Protein AF-A0A8J3QLW8-F1 (afdb_monomer_lite)

Secondary structure (DSSP, 8-state):
---------TTS-------------HHHHHHHHHHHHHHHTSHHHHHHHHHHHHHHHHHHHHTTTS--SS-TTTHHHHHHHHHHHHHHHHHHHHHHHHHHHHHHHHHHHHHHHHHHHHHHHHHHHHHHHHHHHHHHHHT-HHHHHHHHHHHHHHHHHHHHHHHHHHHHHHHHHHHHHHHHHHHHTTS----------------------------------------

pLDDT: mean 76.44, std 16.33, range [43.16, 96.44]

Structure (mmCIF, N/CA/C/O backbone):
data_AF-A0A8J3QLW8-F1
#
_entry.id   AF-A0A8J3QLW8-F1
#
loop_
_atom_site.group_PDB
_atom_site.id
_atom_site.type_symbol
_atom_site.label_atom_id
_atom_site.label_alt_id
_atom_site.label_comp_id
_atom_site.label_asym_id
_atom_site.label_entity_id
_atom_site.label_seq_id
_atom_site.pdbx_PDB_ins_code
_atom_site.Cartn_x
_atom_site.Cartn_y
_atom_site.Cartn_z
_atom_site.occupancy
_atom_site.B_iso_or_equiv
_atom_site.auth_seq_id
_atom_site.auth_comp_id
_atom_site.auth_asym_id
_atom_site.auth_atom_id
_atom_site.pdbx_PDB_model_num
ATOM 1 N N . MET A 1 1 ? 3.598 71.896 -11.519 1.00 45.75 1 MET A N 1
ATOM 2 C CA . MET A 1 1 ? 4.046 70.612 -12.097 1.00 45.75 1 MET A CA 1
ATOM 3 C C . MET A 1 1 ? 3.945 69.557 -11.010 1.00 45.75 1 MET A C 1
ATOM 5 O O . MET A 1 1 ? 4.870 69.430 -10.225 1.00 45.75 1 MET A O 1
ATOM 9 N N . ALA A 1 2 ? 2.781 68.916 -10.880 1.00 46.59 2 ALA A N 1
ATOM 10 C CA . ALA A 1 2 ? 2.524 67.932 -9.830 1.00 46.59 2 ALA A CA 1
ATOM 11 C C . ALA A 1 2 ? 2.832 66.518 -10.344 1.00 46.59 2 ALA A C 1
ATOM 13 O O . ALA A 1 2 ? 2.419 66.151 -11.444 1.00 46.59 2 ALA A O 1
ATOM 14 N N . ASP A 1 3 ? 3.595 65.788 -9.536 1.00 52.28 3 ASP A N 1
ATOM 15 C CA . ASP A 1 3 ? 4.102 64.433 -9.729 1.00 52.28 3 ASP A CA 1
ATOM 16 C C . ASP A 1 3 ? 3.052 63.422 -10.221 1.00 52.28 3 ASP A C 1
ATOM 18 O O . ASP A 1 3 ? 2.035 63.179 -9.575 1.00 52.28 3 ASP A O 1
ATOM 22 N N . LEU A 1 4 ? 3.362 62.731 -11.323 1.00 57.19 4 LEU A N 1
ATOM 23 C CA . LEU A 1 4 ? 2.702 61.495 -11.751 1.00 57.19 4 LEU A CA 1
ATOM 24 C C . LEU A 1 4 ? 3.392 60.289 -11.097 1.00 57.19 4 LEU A C 1
ATOM 26 O O . LEU A 1 4 ? 4.005 59.461 -11.773 1.00 57.19 4 LEU A O 1
ATOM 30 N N . ARG A 1 5 ? 3.292 60.157 -9.772 1.00 58.69 5 ARG A N 1
ATOM 31 C CA . ARG A 1 5 ? 3.620 58.891 -9.103 1.00 58.69 5 ARG A CA 1
ATOM 32 C C . ARG A 1 5 ? 2.368 58.024 -9.058 1.00 58.69 5 ARG A C 1
ATOM 34 O O . ARG A 1 5 ? 1.499 58.196 -8.215 1.00 58.69 5 ARG A O 1
ATOM 41 N N . ARG A 1 6 ? 2.259 57.102 -10.018 1.00 60.97 6 ARG A N 1
ATOM 42 C CA . ARG A 1 6 ? 1.285 56.006 -9.960 1.00 60.97 6 ARG A CA 1
ATOM 43 C C . ARG A 1 6 ? 1.704 55.060 -8.838 1.00 60.97 6 ARG A C 1
ATOM 45 O O . ARG A 1 6 ? 2.671 54.320 -8.998 1.00 60.97 6 ARG A O 1
ATOM 52 N N . ASP A 1 7 ? 0.963 55.076 -7.739 1.00 62.72 7 ASP A N 1
ATOM 53 C CA . ASP A 1 7 ? 1.044 54.055 -6.698 1.00 62.72 7 ASP A CA 1
ATOM 54 C C . ASP A 1 7 ? 0.660 52.690 -7.282 1.00 62.72 7 ASP A C 1
ATOM 56 O O . ASP A 1 7 ? -0.513 52.350 -7.458 1.00 62.72 7 ASP A O 1
ATOM 60 N N . VAL A 1 8 ? 1.672 51.886 -7.608 1.00 62.56 8 VAL A N 1
ATOM 61 C CA . VAL A 1 8 ? 1.503 50.461 -7.892 1.00 62.56 8 VAL A CA 1
ATOM 62 C C . VAL A 1 8 ? 1.241 49.782 -6.553 1.00 62.56 8 VAL A C 1
ATOM 64 O O . VAL A 1 8 ? 2.165 49.449 -5.817 1.00 62.56 8 VAL A O 1
ATOM 67 N N . ARG A 1 9 ? -0.038 49.618 -6.202 1.00 63.59 9 ARG A N 1
ATOM 68 C CA . ARG A 1 9 ? -0.449 48.891 -4.996 1.00 63.59 9 ARG A CA 1
ATOM 69 C C . ARG A 1 9 ? 0.007 47.432 -5.101 1.00 63.59 9 ARG A C 1
ATOM 71 O O . ARG A 1 9 ? -0.538 46.660 -5.885 1.00 63.59 9 ARG A O 1
ATOM 78 N N . LEU A 1 10 ? 0.993 47.068 -4.282 1.00 64.31 10 LEU A N 1
ATOM 79 C CA . LEU A 1 10 ? 1.606 45.733 -4.188 1.00 64.31 10 LEU A CA 1
ATOM 80 C C . LEU A 1 10 ? 0.761 44.711 -3.397 1.00 64.31 10 LEU A C 1
ATOM 82 O O . LEU A 1 10 ? 1.232 43.617 -3.110 1.00 64.31 10 LEU A O 1
ATOM 86 N N . ASP A 1 11 ? -0.478 45.060 -3.053 1.00 63.81 11 ASP A N 1
ATOM 87 C CA . ASP A 1 11 ? -1.331 44.324 -2.107 1.00 63.81 11 ASP A CA 1
ATOM 88 C C . ASP A 1 11 ? -2.389 43.433 -2.787 1.00 63.81 11 ASP A C 1
ATOM 90 O O . ASP A 1 11 ? -3.246 42.835 -2.146 1.00 63.81 11 ASP A O 1
ATOM 94 N N . GLN A 1 12 ? -2.367 43.334 -4.118 1.00 64.81 12 GLN A N 1
ATOM 95 C CA . GLN A 1 12 ? -3.215 42.381 -4.829 1.00 64.81 12 GLN A CA 1
ATOM 96 C C . GLN A 1 12 ? -2.367 41.174 -5.227 1.00 64.81 12 GLN A C 1
ATOM 98 O O . GLN A 1 12 ? -1.442 41.335 -6.032 1.00 64.81 12 GLN A O 1
ATOM 103 N N . PRO A 1 13 ? -2.651 39.960 -4.709 1.00 57.84 13 PRO A N 1
ATOM 104 C CA . PRO A 1 13 ? -1.992 38.770 -5.213 1.00 57.84 13 PRO A CA 1
ATOM 105 C C . PRO A 1 13 ? -2.293 38.691 -6.708 1.00 57.84 13 PRO A C 1
ATOM 107 O O . PRO A 1 13 ? -3.452 38.593 -7.116 1.00 57.84 13 PRO A O 1
ATOM 110 N N . ARG A 1 14 ? -1.246 38.790 -7.538 1.00 60.25 14 ARG A N 1
ATOM 111 C CA . ARG A 1 14 ? -1.350 38.593 -8.986 1.00 60.25 14 ARG A CA 1
ATOM 112 C C . ARG A 1 14 ? -2.005 37.237 -9.194 1.00 60.25 14 ARG A C 1
ATOM 114 O O . ARG A 1 14 ? -1.366 36.208 -8.988 1.00 60.25 14 ARG A O 1
ATOM 121 N N . VAL A 1 15 ? -3.276 37.242 -9.588 1.00 60.25 15 VAL A N 1
ATOM 122 C CA . VAL A 1 15 ? -3.979 36.054 -10.064 1.00 60.25 15 VAL A CA 1
ATOM 123 C C . VAL A 1 15 ? -3.152 35.514 -11.216 1.00 60.25 15 VAL A C 1
ATOM 125 O O . VAL A 1 15 ? -3.115 36.088 -12.306 1.00 60.25 15 VAL A O 1
ATOM 128 N N . SER A 1 16 ? -2.391 34.461 -10.916 1.00 63.12 16 SER A N 1
ATOM 129 C CA . SER A 1 16 ? -1.571 33.753 -11.881 1.00 63.12 16 SER A CA 1
ATOM 130 C C . SER A 1 16 ? -2.488 33.384 -13.034 1.00 63.12 16 SER A C 1
ATOM 132 O O . SER A 1 16 ? -3.470 32.660 -12.854 1.00 63.12 16 SER A O 1
ATOM 134 N N . ARG A 1 17 ? -2.221 33.980 -14.198 1.00 63.38 17 ARG A N 1
ATOM 135 C CA . ARG A 1 17 ? -2.904 33.690 -15.453 1.00 63.38 17 ARG A CA 1
ATOM 136 C C . ARG A 1 17 ? -2.811 32.181 -15.632 1.00 63.38 17 ARG A C 1
ATOM 138 O O . ARG A 1 17 ? -1.733 31.683 -15.942 1.00 63.38 17 ARG A O 1
ATOM 145 N N . ARG A 1 18 ? -3.904 31.458 -15.354 1.00 64.38 18 ARG A N 1
ATOM 146 C CA . ARG A 1 18 ? -3.970 30.005 -15.526 1.00 64.38 18 ARG A CA 1
ATOM 147 C C . ARG A 1 18 ? -3.660 29.738 -16.988 1.00 64.38 18 ARG A C 1
ATOM 149 O O . ARG A 1 18 ? -4.488 29.997 -17.857 1.00 64.38 18 ARG A O 1
ATOM 156 N N . VAL A 1 19 ? -2.433 29.308 -17.252 1.00 69.56 19 VAL A N 1
ATOM 157 C CA . VAL A 1 19 ? -2.042 28.822 -18.566 1.00 69.56 19 VAL A CA 1
ATOM 158 C C . VAL A 1 19 ? -2.925 27.597 -18.799 1.00 69.56 19 VAL A C 1
ATOM 160 O O . VAL A 1 19 ? -2.948 26.722 -17.927 1.00 69.56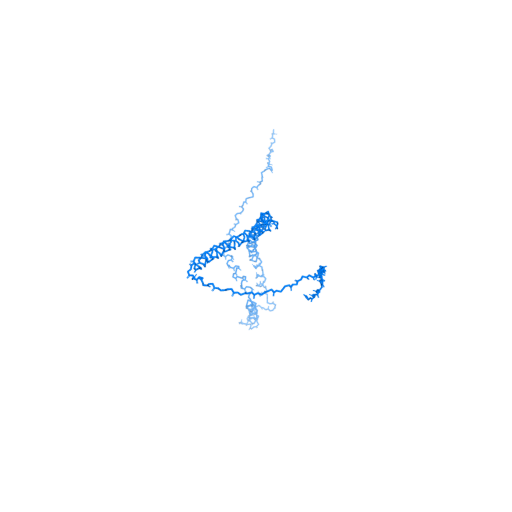 19 VAL A O 1
ATOM 163 N N . PRO A 1 20 ? -3.722 27.539 -19.877 1.00 60.47 20 PRO A N 1
ATOM 164 C CA . PRO A 1 20 ? -4.497 26.351 -20.178 1.00 60.47 20 PRO A CA 1
ATOM 165 C C . PRO A 1 20 ? -3.502 25.245 -20.519 1.00 60.47 20 PRO A C 1
ATOM 167 O O . PRO A 1 20 ? -2.987 25.167 -21.630 1.00 60.47 20 PRO A O 1
ATOM 170 N N . VAL A 1 21 ? -3.166 24.432 -19.521 1.00 66.81 21 VAL A N 1
ATOM 171 C CA . VAL A 1 21 ? -2.386 23.218 -19.726 1.00 66.81 21 VAL A CA 1
ATOM 172 C C . VAL A 1 21 ? -3.282 22.288 -20.541 1.00 66.81 21 VAL A C 1
ATOM 174 O O . VAL A 1 21 ? -4.423 22.058 -20.121 1.00 66.81 21 VAL A O 1
ATOM 177 N N . PRO A 1 22 ? -2.834 21.784 -21.704 1.00 65.38 22 PRO A N 1
ATOM 178 C CA . PRO A 1 22 ? -3.596 20.795 -22.447 1.00 65.38 22 PRO A CA 1
ATOM 179 C C . PRO A 1 22 ? -3.922 19.634 -21.507 1.00 65.38 22 PRO A C 1
ATOM 181 O O . PRO A 1 22 ? -3.017 19.023 -20.936 1.00 65.38 22 PRO A O 1
ATOM 184 N N . LYS A 1 23 ? -5.213 19.356 -21.301 1.00 61.06 23 LYS A N 1
ATOM 185 C CA . LYS A 1 23 ? -5.646 18.144 -20.605 1.00 61.06 23 LYS A CA 1
ATOM 186 C C . LYS A 1 23 ? -5.333 16.978 -21.533 1.00 61.06 23 LYS A C 1
ATOM 188 O O . LYS A 1 23 ? -6.115 16.662 -22.419 1.00 61.06 23 LYS A O 1
ATOM 193 N N . ILE A 1 24 ? -4.143 16.409 -21.380 1.00 63.12 24 ILE A N 1
ATOM 194 C CA . ILE A 1 24 ? -3.797 15.133 -21.997 1.00 63.12 24 ILE A CA 1
ATOM 195 C C . ILE A 1 24 ? -4.792 14.112 -21.440 1.00 63.12 24 ILE A C 1
ATOM 197 O O . ILE A 1 24 ? -4.918 14.003 -20.219 1.00 63.12 24 ILE A O 1
ATOM 201 N N . ASP A 1 25 ? -5.511 13.407 -22.317 1.00 69.56 25 ASP A N 1
ATOM 202 C CA . ASP A 1 25 ? -6.477 12.372 -21.935 1.00 69.56 25 ASP A CA 1
ATOM 203 C C . ASP A 1 25 ? -5.779 11.274 -21.122 1.00 69.56 25 ASP A C 1
ATOM 205 O O . ASP A 1 25 ? -5.127 10.364 -21.648 1.00 69.56 25 ASP A O 1
ATOM 209 N N . SER A 1 26 ? -5.915 11.377 -19.803 1.00 67.56 26 SER A N 1
ATOM 210 C CA . SER A 1 26 ? -5.280 10.504 -18.817 1.00 67.56 26 SER A CA 1
ATOM 211 C C . SER A 1 26 ? -5.761 9.055 -18.924 1.00 67.56 26 SER A C 1
ATOM 213 O O . SER A 1 26 ? -5.041 8.127 -18.553 1.00 67.56 26 SER A O 1
ATOM 215 N N . GLU A 1 27 ? -6.952 8.844 -19.481 1.00 73.19 27 GLU A N 1
ATOM 216 C CA . GLU A 1 27 ? -7.585 7.537 -19.626 1.00 73.19 27 GLU A CA 1
ATOM 217 C C . GLU A 1 27 ? -6.978 6.701 -20.766 1.00 73.19 27 GLU A C 1
ATOM 219 O O . GLU A 1 27 ? -6.670 5.518 -20.590 1.00 73.19 27 GLU A O 1
ATOM 224 N N . THR A 1 28 ? -6.726 7.313 -21.926 1.00 73.00 28 THR A N 1
ATOM 225 C CA . THR A 1 28 ? -6.112 6.634 -23.081 1.00 73.00 28 THR A CA 1
ATOM 226 C C . THR A 1 28 ? -4.641 6.326 -22.817 1.00 73.00 28 THR A C 1
ATOM 228 O O . THR A 1 28 ? -4.185 5.200 -23.032 1.00 73.00 28 THR A O 1
ATOM 231 N N . PHE A 1 29 ? -3.912 7.292 -22.256 1.00 72.88 29 PHE A N 1
ATOM 232 C CA . PHE A 1 29 ? -2.523 7.096 -21.847 1.00 72.88 29 PHE A CA 1
ATOM 233 C C . PHE A 1 29 ? -2.400 6.068 -20.715 1.00 72.88 29 PHE A C 1
ATOM 235 O O . PHE A 1 29 ? -1.475 5.258 -20.683 1.00 72.88 29 PHE A O 1
ATOM 242 N N . GLY A 1 30 ? -3.375 6.050 -19.805 1.00 72.88 30 GLY A N 1
ATOM 243 C CA . GLY A 1 30 ? -3.428 5.112 -18.699 1.00 72.88 30 GLY A CA 1
ATOM 244 C C . GLY A 1 30 ? -3.561 3.652 -19.132 1.00 72.88 30 GLY A C 1
ATOM 245 O O . GLY A 1 30 ? -2.852 2.792 -18.604 1.00 72.88 30 GLY A O 1
ATOM 246 N N . ARG A 1 31 ? -4.422 3.370 -20.115 1.00 78.44 31 ARG A N 1
ATOM 247 C CA . ARG A 1 31 ? -4.532 2.027 -20.707 1.00 78.44 31 ARG A CA 1
ATOM 248 C C . ARG A 1 31 ? -3.250 1.623 -21.432 1.00 78.44 31 ARG A C 1
ATOM 250 O O . ARG A 1 31 ? -2.794 0.493 -21.276 1.00 78.44 31 ARG A O 1
ATOM 257 N N . PHE A 1 32 ? -2.633 2.547 -22.168 1.00 77.75 32 PHE A N 1
ATOM 258 C CA . PHE A 1 32 ? -1.366 2.292 -22.855 1.00 77.75 32 PHE A CA 1
ATOM 259 C C . PHE A 1 32 ? -0.230 1.969 -21.876 1.00 77.75 32 PHE A C 1
ATOM 261 O O . PHE A 1 32 ? 0.453 0.962 -22.044 1.00 77.75 32 PHE A O 1
ATOM 268 N N . ALA A 1 33 ? -0.076 2.762 -20.811 1.00 76.62 33 ALA A N 1
ATOM 269 C CA . ALA A 1 33 ? 0.930 2.541 -19.775 1.00 76.62 33 ALA A CA 1
ATOM 270 C C . ALA A 1 33 ? 0.730 1.208 -19.036 1.00 76.62 33 ALA A C 1
ATOM 272 O O . ALA A 1 33 ? 1.701 0.534 -18.715 1.00 76.62 33 ALA A O 1
ATOM 273 N N . GLU A 1 34 ? -0.515 0.792 -18.795 1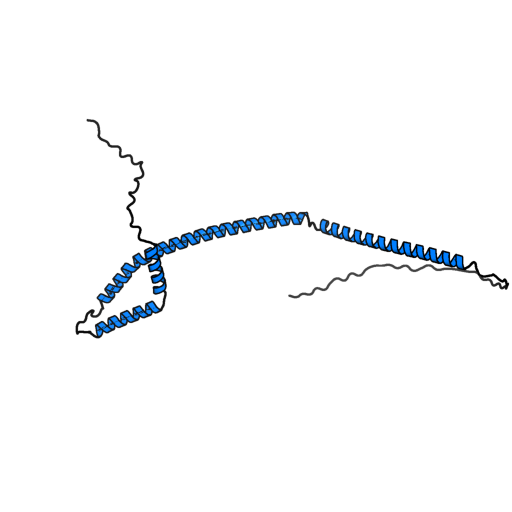.00 79.62 34 GLU A N 1
ATOM 274 C CA . GLU A 1 34 ? -0.821 -0.500 -18.169 1.00 79.62 34 GLU A CA 1
ATOM 275 C C . GLU A 1 34 ? -0.463 -1.694 -19.068 1.00 79.62 34 GLU A C 1
ATOM 277 O O . GLU A 1 34 ? 0.032 -2.716 -18.590 1.00 79.62 34 GLU A O 1
ATOM 282 N N . VAL A 1 35 ? -0.681 -1.576 -20.380 1.00 81.69 35 VAL A N 1
ATOM 283 C CA . VAL A 1 35 ? -0.226 -2.580 -21.353 1.00 81.69 35 VAL A CA 1
ATOM 284 C C . VAL A 1 35 ? 1.303 -2.596 -21.424 1.00 81.69 35 VAL A C 1
ATOM 286 O O . VAL A 1 35 ? 1.899 -3.667 -21.339 1.00 81.69 35 VAL A O 1
ATOM 289 N N . PHE A 1 36 ? 1.942 -1.426 -21.497 1.00 81.50 36 PHE A N 1
ATOM 290 C CA . PHE A 1 36 ? 3.402 -1.299 -21.529 1.00 81.50 36 PHE A CA 1
ATOM 291 C C . PHE A 1 36 ? 4.075 -1.850 -20.267 1.00 81.50 36 PHE A C 1
ATOM 293 O O . PHE A 1 36 ? 5.079 -2.552 -20.369 1.00 81.50 36 PHE A O 1
ATOM 300 N N . ALA A 1 37 ? 3.512 -1.587 -19.086 1.00 81.44 37 ALA A N 1
ATOM 301 C CA . ALA A 1 37 ? 4.020 -2.096 -17.816 1.00 81.44 37 ALA A CA 1
ATOM 302 C C . ALA A 1 37 ? 3.951 -3.629 -17.753 1.00 81.44 37 ALA A C 1
ATOM 304 O O . ALA A 1 37 ? 4.933 -4.280 -17.396 1.00 81.44 37 ALA A O 1
ATOM 305 N N . ARG A 1 38 ? 2.823 -4.222 -18.173 1.00 83.12 38 ARG A N 1
ATOM 306 C CA . ARG A 1 38 ? 2.686 -5.685 -18.267 1.00 83.12 38 ARG A CA 1
ATOM 307 C C . ARG A 1 38 ? 3.643 -6.287 -19.298 1.00 83.12 38 ARG A C 1
ATOM 309 O O . ARG A 1 38 ? 4.196 -7.362 -19.073 1.00 83.12 38 ARG A O 1
ATOM 316 N N . PHE A 1 39 ? 3.871 -5.585 -20.406 1.00 82.62 39 PHE A N 1
ATOM 317 C CA . PHE A 1 39 ? 4.773 -6.030 -21.463 1.00 82.62 39 PHE A CA 1
ATOM 318 C C . PHE A 1 39 ? 6.246 -6.015 -21.021 1.00 82.62 39 PHE A C 1
ATOM 320 O O . PHE A 1 39 ? 6.925 -7.031 -21.160 1.00 82.62 39 PHE A O 1
ATOM 327 N N . MET A 1 40 ? 6.726 -4.922 -20.413 1.00 83.44 40 MET A N 1
ATOM 328 C CA . MET A 1 40 ? 8.115 -4.810 -19.936 1.00 83.44 40 MET A CA 1
ATOM 329 C C . MET A 1 40 ? 8.442 -5.734 -18.752 1.00 83.44 40 MET A C 1
ATOM 331 O O . MET A 1 40 ? 9.593 -6.132 -18.602 1.00 83.44 40 MET A O 1
ATOM 335 N N . GLY A 1 41 ? 7.453 -6.119 -17.937 1.00 79.62 41 GLY A N 1
ATOM 336 C CA . GLY A 1 41 ? 7.644 -7.057 -16.821 1.00 79.62 41 GLY A CA 1
ATOM 337 C C . GLY A 1 41 ? 7.755 -8.534 -17.226 1.00 79.62 41 GLY A C 1
ATOM 338 O O . GLY A 1 41 ? 7.960 -9.391 -16.370 1.00 79.62 41 GLY A O 1
ATOM 339 N N . THR A 1 42 ? 7.602 -8.861 -18.514 1.00 90.50 42 THR A N 1
ATOM 340 C CA . THR A 1 42 ? 7.596 -10.249 -18.995 1.00 90.50 42 THR A CA 1
ATOM 341 C C . THR A 1 42 ? 8.988 -10.659 -19.506 1.00 90.50 42 THR A C 1
ATOM 343 O O . THR A 1 42 ? 9.555 -9.946 -20.333 1.00 90.50 42 THR A O 1
ATOM 346 N N . PRO A 1 43 ? 9.526 -11.849 -19.161 1.00 90.19 43 PRO A N 1
ATOM 347 C CA . PRO A 1 43 ? 10.836 -12.315 -19.653 1.00 90.19 43 PRO A CA 1
ATOM 348 C C . PRO A 1 43 ? 10.912 -12.452 -21.185 1.00 90.19 43 PRO A C 1
ATOM 350 O O . PRO A 1 43 ? 11.989 -12.405 -21.776 1.00 90.19 43 PRO A O 1
ATOM 353 N N . ARG A 1 44 ? 9.756 -12.565 -21.850 1.00 90.62 44 ARG A N 1
ATOM 354 C CA . ARG A 1 44 ? 9.639 -12.562 -23.313 1.00 90.62 44 ARG A CA 1
ATOM 355 C C . ARG A 1 44 ? 10.124 -11.254 -23.944 1.00 90.62 44 ARG A C 1
ATOM 357 O O . ARG A 1 44 ? 10.699 -11.308 -25.023 1.00 90.62 44 ARG A O 1
ATOM 364 N N . PHE A 1 45 ? 9.936 -10.105 -23.289 1.00 90.38 45 PHE A N 1
ATOM 365 C CA . PHE A 1 45 ? 10.388 -8.811 -23.813 1.00 90.38 45 PHE A CA 1
ATOM 366 C C . PHE A 1 45 ? 11.908 -8.776 -23.993 1.00 90.38 45 PHE A C 1
ATOM 368 O O . PHE A 1 45 ? 12.397 -8.405 -25.058 1.00 90.38 45 PHE A O 1
ATOM 375 N N . ILE A 1 46 ? 12.642 -9.240 -22.978 1.00 90.62 46 ILE A N 1
ATOM 376 C CA . ILE A 1 46 ? 14.105 -9.321 -23.014 1.00 90.62 46 ILE A CA 1
ATOM 377 C C . ILE A 1 46 ? 14.548 -10.235 -24.162 1.00 90.62 46 ILE A C 1
ATOM 379 O O . ILE A 1 46 ? 15.392 -9.838 -24.958 1.00 90.62 46 ILE A O 1
ATOM 383 N N . ALA A 1 47 ? 13.919 -11.406 -24.317 1.00 93.69 47 ALA A N 1
ATOM 384 C CA . ALA A 1 47 ? 14.222 -12.322 -25.416 1.00 93.69 47 ALA A CA 1
ATOM 385 C C . ALA A 1 47 ? 14.003 -11.682 -26.801 1.00 93.69 47 ALA A C 1
ATOM 387 O O . ALA A 1 47 ? 14.879 -11.776 -27.660 1.00 93.69 47 ALA A O 1
ATOM 388 N N . TYR A 1 48 ? 12.881 -10.984 -27.017 1.00 93.69 48 TYR A N 1
ATOM 389 C CA . TYR A 1 48 ? 12.626 -10.270 -28.274 1.00 93.69 48 TYR A CA 1
ATOM 390 C C . TYR A 1 48 ? 13.664 -9.175 -28.547 1.00 93.69 48 TYR A C 1
ATOM 392 O O . TYR A 1 48 ? 14.155 -9.076 -29.670 1.00 93.69 48 TYR A O 1
ATOM 400 N N . MET A 1 49 ? 14.035 -8.386 -27.533 1.00 91.31 49 MET A N 1
ATOM 401 C CA . MET A 1 49 ? 15.043 -7.329 -27.674 1.00 91.31 49 MET A CA 1
ATOM 402 C C . MET A 1 49 ? 16.429 -7.897 -27.997 1.00 91.31 49 MET A C 1
ATOM 404 O O . MET A 1 49 ? 17.122 -7.371 -28.866 1.00 91.31 49 MET A O 1
ATOM 408 N N . THR A 1 50 ? 16.824 -9.008 -27.369 1.00 93.06 50 THR A N 1
ATOM 409 C CA . THR A 1 50 ? 18.080 -9.697 -27.693 1.00 93.06 50 THR A CA 1
ATOM 410 C C . THR A 1 50 ? 18.076 -10.229 -29.124 1.00 93.06 50 THR A C 1
ATOM 412 O O . THR A 1 50 ? 19.044 -10.015 -29.851 1.00 93.06 50 THR A O 1
ATOM 415 N N . ILE A 1 51 ? 16.986 -10.871 -29.558 1.00 95.69 51 ILE A N 1
ATOM 416 C CA . ILE A 1 51 ? 16.852 -11.369 -30.935 1.00 95.69 51 ILE A CA 1
ATOM 417 C C . ILE A 1 51 ? 16.936 -10.210 -31.930 1.00 95.69 51 ILE A C 1
ATOM 419 O O . ILE A 1 51 ? 17.663 -10.314 -32.912 1.00 95.69 51 ILE A O 1
ATOM 423 N N . PHE A 1 52 ? 16.253 -9.094 -31.665 1.00 93.44 52 PHE A N 1
ATOM 424 C CA . PHE A 1 52 ? 16.307 -7.904 -32.512 1.00 93.44 52 PHE A CA 1
ATOM 425 C C . PHE A 1 52 ? 17.742 -7.389 -32.689 1.00 93.44 52 PHE A C 1
ATOM 427 O O . PHE A 1 52 ? 18.170 -7.159 -33.818 1.00 93.44 52 PHE A O 1
ATOM 434 N N . VAL A 1 53 ? 18.510 -7.275 -31.599 1.00 91.19 53 VAL A N 1
ATOM 435 C CA . VAL A 1 53 ? 19.917 -6.839 -31.650 1.00 91.19 53 VAL A CA 1
ATOM 436 C C . VAL A 1 53 ? 20.781 -7.825 -32.441 1.00 91.19 53 VAL A C 1
ATOM 438 O O . VAL A 1 53 ? 21.552 -7.406 -33.303 1.00 91.19 53 VAL A O 1
ATOM 441 N N . VAL A 1 54 ? 20.635 -9.132 -32.201 1.00 92.31 54 VAL A N 1
ATOM 442 C CA . VAL A 1 54 ? 21.395 -10.167 -32.926 1.00 92.31 54 VAL A CA 1
ATOM 443 C C . VAL A 1 54 ? 21.065 -10.151 -34.418 1.00 92.31 54 VAL A C 1
ATOM 445 O O . VAL A 1 54 ? 21.974 -10.212 -35.242 1.00 92.31 54 VAL A O 1
ATOM 448 N N . VAL A 1 55 ? 19.785 -10.025 -34.779 1.00 90.75 55 VAL A N 1
ATOM 449 C CA . VAL A 1 55 ? 19.345 -9.920 -36.177 1.00 90.75 55 VAL A CA 1
ATOM 450 C C . VAL A 1 55 ? 19.893 -8.646 -36.815 1.00 90.75 55 VAL A C 1
ATOM 452 O O . VAL A 1 55 ? 20.419 -8.715 -37.919 1.00 90.75 55 VAL A O 1
ATOM 455 N N . TRP A 1 56 ? 19.850 -7.502 -36.129 1.00 88.31 56 TRP A N 1
ATOM 456 C CA . TRP A 1 56 ? 20.392 -6.241 -36.644 1.00 88.31 56 TRP A CA 1
ATOM 457 C C . TRP A 1 56 ? 21.889 -6.330 -36.948 1.00 88.31 56 TRP A C 1
ATOM 459 O O . TRP A 1 56 ? 22.336 -5.934 -38.026 1.00 88.31 56 TRP A O 1
ATOM 469 N N . ILE A 1 57 ? 22.661 -6.886 -36.011 1.00 86.44 57 ILE A N 1
ATOM 470 C CA . ILE A 1 57 ? 24.096 -7.125 -36.188 1.00 86.44 57 ILE A CA 1
ATOM 471 C C . ILE A 1 57 ? 24.319 -8.112 -37.340 1.00 86.44 57 ILE A C 1
ATOM 473 O O . ILE A 1 57 ? 25.139 -7.852 -38.218 1.00 86.44 57 ILE A O 1
ATOM 477 N N . GLY A 1 58 ? 23.558 -9.209 -37.384 1.00 86.44 58 GLY A N 1
ATOM 478 C CA . GLY A 1 58 ? 23.640 -10.226 -38.432 1.00 86.44 58 GLY A CA 1
ATOM 479 C C . GLY A 1 58 ? 23.367 -9.672 -39.832 1.00 86.44 58 GLY A C 1
ATOM 480 O O . GLY A 1 58 ? 24.149 -9.928 -40.743 1.00 86.44 58 GLY A O 1
ATOM 481 N N . LEU A 1 59 ? 22.319 -8.859 -39.998 1.00 84.88 59 LEU A N 1
ATOM 482 C CA . LEU A 1 59 ? 21.983 -8.190 -41.262 1.00 84.88 59 LEU A CA 1
ATOM 483 C C . LEU A 1 59 ? 23.089 -7.216 -41.702 1.00 84.88 59 LEU A C 1
ATOM 485 O O . LEU A 1 59 ? 23.423 -7.163 -42.886 1.00 84.88 59 LEU A O 1
ATOM 489 N N . ASN A 1 60 ? 23.693 -6.487 -40.756 1.00 83.75 60 ASN A N 1
ATOM 490 C CA . ASN A 1 60 ? 24.792 -5.560 -41.038 1.00 83.75 60 ASN A CA 1
ATOM 491 C C . ASN A 1 60 ? 26.096 -6.269 -41.425 1.00 83.75 60 ASN A C 1
ATOM 493 O O . ASN A 1 60 ? 26.781 -5.824 -42.346 1.00 83.75 60 ASN A O 1
ATOM 497 N N . ILE A 1 61 ? 26.431 -7.382 -40.762 1.00 79.19 61 ILE A N 1
ATOM 498 C CA . ILE A 1 61 ? 27.619 -8.190 -41.084 1.00 79.19 61 ILE A CA 1
ATOM 499 C C . ILE A 1 61 ? 27.435 -8.924 -42.412 1.00 79.19 61 ILE A C 1
ATOM 501 O O . ILE A 1 61 ? 28.360 -8.954 -43.223 1.00 79.19 61 ILE A O 1
ATOM 505 N N . ALA A 1 62 ? 26.247 -9.488 -42.651 1.00 78.19 62 ALA A N 1
ATOM 506 C CA . ALA A 1 62 ? 25.923 -10.177 -43.896 1.00 78.19 62 ALA A CA 1
ATOM 507 C C . ALA A 1 62 ? 25.975 -9.243 -45.113 1.00 78.19 62 ALA A C 1
ATOM 509 O O . ALA A 1 62 ? 26.034 -9.730 -46.240 1.00 78.19 62 ALA A O 1
ATOM 510 N N . GLY A 1 63 ? 25.974 -7.918 -44.895 1.00 70.88 63 GLY A N 1
ATOM 511 C CA . GLY A 1 63 ? 26.134 -6.932 -45.957 1.00 70.88 63 GLY A CA 1
ATOM 512 C C . GLY A 1 63 ? 25.107 -7.151 -47.057 1.00 70.88 63 GLY A C 1
ATOM 513 O O . GLY A 1 63 ? 25.466 -7.209 -48.232 1.00 70.88 63 GLY A O 1
ATOM 514 N N . ILE A 1 64 ? 23.843 -7.353 -46.673 1.00 59.09 64 ILE A N 1
ATOM 515 C CA . ILE A 1 64 ? 22.749 -7.536 -47.626 1.00 59.09 64 ILE A CA 1
ATOM 516 C C . ILE A 1 64 ? 22.761 -6.324 -48.577 1.00 59.09 64 ILE A C 1
ATOM 518 O O . ILE A 1 64 ? 22.656 -5.185 -48.133 1.00 59.09 64 ILE A O 1
ATOM 522 N N . TYR A 1 65 ? 22.962 -6.585 -49.877 1.00 58.84 65 TYR A N 1
ATOM 523 C CA . TYR A 1 65 ? 23.185 -5.616 -50.973 1.00 58.84 65 TYR A CA 1
ATOM 524 C C . TYR A 1 65 ? 24.581 -4.974 -51.111 1.00 58.84 65 TYR A C 1
ATOM 526 O O . TYR A 1 65 ? 24.727 -4.001 -51.846 1.00 58.84 65 TYR A O 1
ATOM 534 N N . GLY A 1 66 ? 25.627 -5.481 -50.452 1.00 61.59 66 GLY A N 1
ATOM 535 C CA . GLY A 1 66 ? 26.995 -4.944 -50.573 1.00 61.59 66 GLY A CA 1
ATOM 536 C C . GLY A 1 66 ? 27.196 -3.558 -49.941 1.00 61.59 66 GLY A C 1
ATOM 537 O O . GLY A 1 66 ? 28.323 -3.067 -49.877 1.00 61.59 66 GLY A O 1
ATOM 538 N N . LEU A 1 67 ? 26.128 -2.945 -49.421 1.00 61.09 67 LEU A N 1
ATOM 539 C CA . LEU A 1 67 ? 26.170 -1.735 -48.612 1.00 61.09 67 LEU A CA 1
ATOM 540 C C . LEU A 1 67 ? 26.222 -2.118 -47.131 1.00 61.09 67 LEU A C 1
ATOM 542 O O . LEU A 1 67 ? 25.306 -2.736 -46.592 1.00 61.09 67 LEU A O 1
ATOM 546 N N . ARG A 1 68 ? 27.291 -1.706 -46.448 1.00 66.44 68 ARG A N 1
ATOM 547 C CA . ARG A 1 68 ? 27.372 -1.753 -44.984 1.00 66.44 68 ARG A CA 1
ATOM 548 C C . ARG A 1 68 ? 26.535 -0.605 -44.421 1.00 66.44 68 ARG A C 1
ATOM 550 O O . ARG A 1 68 ? 27.030 0.514 -44.324 1.00 66.44 68 ARG A O 1
ATOM 557 N N . TRP A 1 69 ? 25.269 -0.881 -44.115 1.00 68.06 69 TRP A N 1
ATOM 558 C CA . TRP A 1 69 ? 24.297 0.117 -43.650 1.00 68.06 69 TRP A CA 1
ATOM 559 C C . TRP A 1 69 ? 24.678 0.744 -42.291 1.00 68.06 69 TRP A C 1
ATOM 561 O O . TRP A 1 69 ? 24.446 1.930 -42.083 1.00 68.06 69 TRP A O 1
ATOM 571 N N . ASP A 1 70 ? 25.305 -0.020 -41.390 1.00 79.19 70 ASP A N 1
ATOM 572 C CA . ASP A 1 70 ? 25.781 0.427 -40.071 1.00 79.19 70 ASP A CA 1
ATOM 573 C C . ASP A 1 70 ? 27.101 -0.298 -39.699 1.00 79.19 70 ASP A C 1
ATOM 575 O O . ASP A 1 70 ? 27.084 -1.351 -39.056 1.00 79.19 70 ASP A O 1
ATOM 579 N N . PRO A 1 71 ? 28.273 0.191 -40.160 1.00 74.38 71 PRO A N 1
ATOM 580 C CA . PRO A 1 71 ? 29.575 -0.393 -39.829 1.00 74.38 71 PRO A CA 1
ATOM 581 C C . PRO A 1 71 ? 29.886 -0.326 -38.325 1.00 74.38 71 PRO A C 1
ATOM 583 O O . PRO A 1 71 ? 29.436 0.579 -37.622 1.00 74.38 71 PRO A O 1
ATOM 586 N N . TYR A 1 72 ? 30.717 -1.249 -37.828 1.00 71.19 72 TYR A N 1
ATOM 587 C CA . TYR A 1 72 ? 31.212 -1.226 -36.443 1.00 71.19 72 TYR A CA 1
ATOM 588 C C . TYR A 1 72 ? 31.811 0.160 -36.119 1.00 71.19 72 TYR A C 1
ATOM 590 O O . TYR A 1 72 ? 32.701 0.589 -36.861 1.00 71.19 72 TYR A O 1
ATOM 598 N N . PRO A 1 73 ? 31.350 0.887 -35.075 1.00 73.19 73 PRO A N 1
ATOM 599 C CA . PRO A 1 73 ? 30.685 0.423 -33.844 1.00 73.19 73 PRO A CA 1
ATOM 600 C C . PRO A 1 73 ? 29.137 0.566 -33.769 1.00 73.19 73 PRO A C 1
ATOM 602 O O . PRO A 1 73 ? 28.607 0.788 -32.681 1.00 73.19 73 PRO A O 1
ATOM 605 N N . PHE A 1 74 ? 28.400 0.424 -34.878 1.00 83.31 74 PHE A N 1
ATOM 606 C CA . PHE A 1 74 ? 26.921 0.443 -34.932 1.00 83.31 74 PHE A CA 1
ATOM 607 C C . PHE A 1 74 ? 26.279 1.741 -34.394 1.00 83.31 74 PHE A C 1
ATOM 609 O O . PHE A 1 74 ? 25.553 1.755 -33.392 1.00 83.31 74 PHE A O 1
ATOM 616 N N . ILE A 1 75 ? 26.578 2.872 -35.040 1.00 86.00 75 ILE A N 1
ATOM 617 C CA . ILE A 1 75 ? 26.132 4.200 -34.593 1.00 86.00 75 ILE A CA 1
ATOM 618 C C . ILE A 1 75 ? 24.609 4.351 -34.646 1.00 86.00 75 ILE A C 1
ATOM 620 O O . ILE A 1 75 ? 24.031 4.996 -33.771 1.00 86.00 75 ILE A O 1
ATOM 624 N N . LEU A 1 76 ? 23.946 3.737 -35.630 1.00 86.94 76 LEU A N 1
ATOM 625 C CA . LEU A 1 76 ? 22.495 3.853 -35.788 1.00 86.94 76 LEU A CA 1
ATOM 626 C C . LEU A 1 76 ? 21.752 3.079 -34.699 1.00 86.94 76 LEU A C 1
ATOM 628 O O . LEU A 1 76 ? 20.773 3.584 -34.148 1.00 86.94 76 LEU A O 1
ATOM 632 N N . LEU A 1 77 ? 22.247 1.888 -34.346 1.00 89.06 77 LEU A N 1
ATOM 633 C CA . LEU A 1 77 ? 21.704 1.107 -33.235 1.00 89.06 77 LEU A CA 1
ATOM 634 C C . LEU A 1 77 ? 21.833 1.872 -31.914 1.00 89.06 77 LEU A C 1
ATOM 636 O O . LEU A 1 77 ? 20.864 1.974 -31.160 1.00 89.06 77 LEU A O 1
ATOM 640 N N . ASN A 1 78 ? 22.996 2.473 -31.661 1.00 89.38 78 ASN A N 1
ATOM 641 C CA . ASN A 1 78 ? 23.204 3.292 -30.468 1.00 89.38 78 ASN A CA 1
ATOM 642 C C . ASN A 1 78 ? 22.290 4.519 -30.445 1.00 89.38 78 ASN A C 1
ATOM 644 O O . ASN A 1 78 ? 21.678 4.800 -29.416 1.00 89.38 78 ASN A O 1
ATOM 648 N N . LEU A 1 79 ? 22.137 5.209 -31.578 1.00 90.44 79 LEU A N 1
ATOM 649 C CA . LEU A 1 79 ? 21.242 6.358 -31.686 1.00 90.44 79 LEU A CA 1
ATOM 650 C C . LEU A 1 79 ? 19.796 5.965 -31.358 1.00 90.44 79 LEU A C 1
ATOM 652 O O . LEU A 1 79 ? 19.133 6.653 -30.584 1.00 90.44 79 LEU A O 1
ATOM 656 N N . PHE A 1 80 ? 19.334 4.823 -31.876 1.00 90.94 80 PHE A N 1
ATOM 657 C CA . PHE A 1 80 ? 18.004 4.301 -31.580 1.00 90.94 80 PHE A CA 1
ATOM 658 C C . PHE A 1 80 ? 17.817 4.019 -30.084 1.00 90.94 80 PHE A C 1
ATOM 660 O O . PHE A 1 80 ? 16.816 4.446 -29.509 1.00 90.94 80 PHE A O 1
ATOM 667 N N . PHE A 1 81 ? 18.786 3.377 -29.423 1.00 90.50 81 PHE A N 1
ATOM 668 C CA . PHE A 1 81 ? 18.737 3.150 -27.973 1.00 90.50 81 PHE A CA 1
ATOM 669 C C . PHE A 1 81 ? 18.765 4.453 -27.165 1.00 90.50 81 PHE A C 1
ATOM 671 O O . PHE A 1 81 ? 18.019 4.588 -26.194 1.00 90.50 81 PHE A O 1
ATOM 678 N N . SER A 1 82 ? 19.567 5.441 -27.570 1.00 93.31 82 SER A N 1
ATOM 679 C CA . SER A 1 82 ? 19.589 6.754 -26.917 1.00 93.31 82 SER A CA 1
ATOM 680 C C . SER A 1 82 ? 18.241 7.468 -27.035 1.00 93.31 82 SER A C 1
ATOM 682 O O . SER A 1 82 ? 17.728 7.992 -26.044 1.00 93.31 82 SER A O 1
ATOM 684 N N . THR A 1 83 ? 17.619 7.448 -28.217 1.00 91.25 83 THR A N 1
ATOM 685 C CA . THR A 1 83 ? 16.264 7.983 -28.398 1.00 91.25 83 THR A CA 1
ATOM 686 C C . THR A 1 83 ? 15.237 7.182 -27.596 1.00 91.25 83 THR A C 1
ATOM 688 O O . THR A 1 83 ? 14.352 7.780 -26.983 1.00 91.25 83 THR A O 1
ATOM 691 N N . GLN A 1 84 ? 15.375 5.851 -27.533 1.00 92.31 84 GLN A N 1
ATOM 692 C CA . GLN A 1 84 ? 14.490 4.971 -26.769 1.00 92.31 84 GLN A CA 1
ATOM 693 C C . GLN A 1 84 ? 14.479 5.339 -25.282 1.00 92.31 84 GLN A C 1
ATOM 695 O O . GLN A 1 84 ? 13.411 5.534 -24.703 1.00 92.31 84 GLN A O 1
ATOM 700 N N . ALA A 1 85 ? 15.657 5.524 -24.688 1.00 89.50 85 ALA A N 1
ATOM 701 C CA . ALA A 1 85 ? 15.784 5.968 -23.305 1.00 89.50 85 ALA A CA 1
ATOM 702 C C . ALA A 1 85 ? 15.221 7.387 -23.097 1.00 89.50 85 ALA A C 1
ATOM 704 O O . ALA A 1 85 ? 14.532 7.646 -22.108 1.00 89.50 85 ALA A O 1
ATOM 705 N N . SER A 1 86 ? 15.467 8.299 -24.045 1.00 93.81 86 SER A N 1
ATOM 706 C CA . SER A 1 86 ? 15.016 9.692 -23.958 1.00 93.81 86 SER A CA 1
ATOM 707 C C . SER A 1 86 ? 13.489 9.829 -23.964 1.00 93.81 86 SER A C 1
ATOM 709 O O . SER A 1 86 ? 12.959 10.608 -23.172 1.00 93.81 86 SER A O 1
ATOM 711 N N . TYR A 1 87 ? 12.766 9.054 -24.784 1.00 91.12 87 TYR A N 1
ATOM 712 C CA . TYR A 1 87 ? 11.296 9.080 -24.772 1.00 91.12 87 TYR A CA 1
ATOM 713 C C . TYR A 1 87 ? 10.697 8.253 -23.623 1.00 91.12 87 TYR A C 1
ATOM 715 O O . TYR A 1 87 ? 9.574 8.521 -23.193 1.00 91.12 87 TYR A O 1
ATOM 723 N N . ALA A 1 88 ? 11.430 7.269 -23.093 1.00 87.19 88 ALA A N 1
ATOM 724 C CA . ALA A 1 88 ? 10.966 6.477 -21.960 1.00 87.19 88 ALA A CA 1
ATOM 725 C C . ALA A 1 88 ? 10.821 7.327 -20.688 1.00 87.19 88 ALA A C 1
ATOM 727 O O . ALA A 1 88 ? 9.830 7.184 -19.977 1.00 87.19 88 ALA A O 1
ATOM 728 N N . ALA A 1 89 ? 11.751 8.250 -20.419 1.00 84.25 89 ALA A N 1
ATOM 729 C CA . ALA A 1 89 ? 11.725 9.106 -19.229 1.00 84.25 89 ALA A CA 1
ATOM 730 C C . ALA A 1 89 ? 10.398 9.880 -19.020 1.00 84.25 89 ALA A C 1
ATOM 732 O O . ALA A 1 89 ? 9.808 9.751 -17.944 1.00 84.25 89 ALA A O 1
ATOM 733 N N . PRO A 1 90 ? 9.860 10.630 -20.005 1.00 80.94 90 PRO A N 1
ATOM 734 C CA . PRO A 1 90 ? 8.578 11.316 -19.843 1.00 80.94 90 PRO A CA 1
ATOM 735 C C . PRO A 1 90 ? 7.389 10.350 -19.742 1.00 80.94 90 PRO A C 1
ATOM 737 O O . PRO A 1 90 ? 6.447 10.627 -19.000 1.00 80.94 90 PRO A O 1
ATOM 740 N N . LEU A 1 91 ? 7.427 9.198 -20.425 1.00 80.38 91 LEU A N 1
ATOM 741 C CA . LEU A 1 91 ? 6.372 8.186 -20.294 1.00 80.38 91 LEU A CA 1
ATOM 742 C C . LEU A 1 91 ? 6.341 7.573 -18.891 1.00 80.38 91 LEU A C 1
ATOM 744 O O . LEU A 1 91 ? 5.267 7.404 -18.313 1.00 80.38 91 LEU A O 1
ATOM 748 N N . ILE A 1 92 ? 7.519 7.270 -18.340 1.00 82.69 92 ILE A N 1
ATOM 749 C CA . ILE A 1 92 ? 7.684 6.739 -16.986 1.00 82.69 92 ILE A CA 1
ATOM 750 C C . ILE A 1 92 ? 7.210 7.770 -15.962 1.00 82.69 92 ILE A C 1
ATOM 752 O O . ILE A 1 92 ? 6.454 7.411 -15.066 1.00 82.69 92 ILE A O 1
ATOM 756 N N . LEU A 1 93 ? 7.574 9.047 -16.120 1.00 81.12 93 LEU A N 1
ATOM 757 C CA . LEU A 1 93 ? 7.155 10.121 -15.213 1.00 81.12 93 LEU A CA 1
ATOM 758 C C . LEU A 1 93 ? 5.626 10.271 -15.170 1.00 81.12 93 LEU A C 1
ATOM 760 O O . LEU A 1 93 ? 5.041 10.382 -14.093 1.00 81.12 93 LEU A O 1
ATOM 764 N N . LEU A 1 94 ? 4.952 10.211 -16.323 1.00 74.94 94 LEU A N 1
ATOM 765 C CA . LEU A 1 94 ? 3.486 10.243 -16.366 1.00 74.94 94 LEU A CA 1
ATOM 766 C C . LEU A 1 94 ? 2.856 8.978 -15.761 1.00 74.94 94 LEU A C 1
ATOM 768 O O . LEU A 1 94 ? 1.847 9.069 -15.059 1.00 74.94 94 LEU A O 1
ATOM 772 N N . ALA A 1 95 ? 3.439 7.801 -16.010 1.00 77.50 95 ALA A N 1
ATOM 773 C CA . ALA A 1 95 ? 2.977 6.554 -15.406 1.00 77.50 95 ALA A CA 1
ATOM 774 C C . ALA A 1 95 ? 3.122 6.578 -13.873 1.00 77.50 95 ALA A C 1
ATOM 776 O O . ALA A 1 95 ? 2.213 6.136 -13.169 1.00 77.50 95 ALA A O 1
ATOM 777 N N . GLN A 1 96 ? 4.218 7.152 -13.368 1.00 81.06 96 GLN A N 1
ATOM 778 C CA . GLN A 1 96 ? 4.497 7.314 -11.943 1.00 81.06 96 GLN A CA 1
ATOM 779 C C . GLN A 1 96 ? 3.543 8.301 -11.267 1.00 81.06 96 GLN A C 1
ATOM 781 O O . GLN A 1 96 ? 3.008 7.964 -10.217 1.00 81.06 96 GLN A O 1
ATOM 786 N N . ASN A 1 97 ? 3.248 9.459 -11.872 1.00 76.75 97 ASN A N 1
ATOM 787 C CA . ASN A 1 97 ? 2.275 10.408 -11.309 1.00 76.75 97 ASN A CA 1
ATOM 788 C C . ASN A 1 97 ? 0.906 9.750 -11.084 1.00 76.75 97 ASN A C 1
ATOM 790 O O . ASN A 1 97 ? 0.308 9.890 -10.022 1.00 76.75 97 ASN A O 1
ATOM 794 N N . ARG A 1 98 ? 0.445 8.943 -12.045 1.00 74.00 98 ARG A N 1
ATOM 795 C CA . ARG A 1 98 ? -0.836 8.236 -11.919 1.00 74.00 98 ARG A CA 1
ATOM 796 C C . ARG A 1 98 ? -0.791 7.084 -10.912 1.00 74.00 98 ARG A C 1
ATOM 798 O O . ARG A 1 98 ? -1.813 6.760 -10.309 1.00 74.00 98 ARG A O 1
ATOM 805 N N . GLN A 1 99 ? 0.357 6.422 -10.769 1.00 78.81 99 GLN A N 1
ATOM 806 C CA . GLN A 1 99 ? 0.539 5.421 -9.721 1.00 78.81 99 GLN A CA 1
ATOM 807 C C . GLN A 1 99 ? 0.467 6.089 -8.343 1.00 78.81 99 GLN A C 1
ATOM 809 O O . GLN A 1 99 ? -0.320 5.653 -7.514 1.00 78.81 99 GLN A O 1
ATOM 814 N N . ALA A 1 100 ? 1.162 7.214 -8.159 1.00 80.69 100 ALA A N 1
ATOM 815 C CA . ALA A 1 100 ? 1.130 7.996 -6.927 1.00 80.69 100 ALA A CA 1
ATOM 816 C C . ALA A 1 100 ? -0.280 8.514 -6.583 1.00 80.69 100 ALA A C 1
ATOM 818 O O . ALA A 1 100 ? -0.664 8.491 -5.416 1.00 80.69 100 ALA A O 1
ATOM 819 N N . ASP A 1 101 ? -1.077 8.921 -7.577 1.00 81.50 101 ASP A N 1
ATOM 820 C CA . ASP A 1 101 ? -2.475 9.322 -7.364 1.00 81.50 101 ASP A CA 1
ATOM 821 C C . ASP A 1 101 ? -3.349 8.153 -6.876 1.00 81.50 101 ASP A C 1
ATOM 823 O O . ASP A 1 101 ? -4.129 8.308 -5.934 1.00 81.50 101 ASP A O 1
ATOM 827 N N . ARG A 1 102 ? -3.204 6.961 -7.476 1.00 83.06 102 ARG A N 1
ATOM 828 C CA . ARG A 1 102 ? -3.912 5.747 -7.027 1.00 83.06 102 ARG A CA 1
ATOM 829 C C . ARG A 1 102 ? -3.470 5.310 -5.635 1.00 83.06 102 ARG A C 1
ATOM 831 O O . ARG A 1 102 ? -4.315 4.992 -4.795 1.00 83.06 102 ARG A O 1
ATOM 838 N N . ASP A 1 103 ? -2.167 5.332 -5.385 1.00 84.62 103 ASP A N 1
ATOM 839 C CA . ASP A 1 103 ? -1.592 4.990 -4.089 1.00 84.62 103 ASP A CA 1
ATOM 840 C C . ASP A 1 103 ? -2.094 5.969 -3.021 1.00 84.62 103 ASP A C 1
ATOM 842 O O . ASP A 1 103 ? -2.472 5.552 -1.930 1.00 84.62 103 ASP A O 1
ATOM 846 N N . ARG A 1 104 ? -2.213 7.264 -3.345 1.00 87.94 104 ARG A N 1
ATOM 847 C CA . ARG A 1 104 ? -2.782 8.270 -2.442 1.00 87.94 104 ARG A CA 1
ATOM 848 C C . ARG A 1 104 ? -4.231 7.968 -2.065 1.00 87.94 104 ARG A C 1
ATOM 850 O O . ARG A 1 104 ? -4.542 7.994 -0.877 1.00 87.94 104 ARG A O 1
ATOM 857 N N . VAL A 1 105 ? -5.097 7.673 -3.037 1.00 87.56 105 VAL A N 1
ATOM 858 C CA . VAL A 1 105 ? -6.506 7.327 -2.763 1.00 87.56 105 VAL A CA 1
ATOM 859 C C . VAL A 1 105 ? -6.590 6.075 -1.893 1.00 87.56 105 VAL A C 1
ATOM 861 O O . VAL A 1 105 ? -7.306 6.066 -0.895 1.00 87.56 105 VAL A O 1
ATOM 864 N N . THR A 1 106 ? -5.794 5.054 -2.213 1.00 90.19 106 THR A N 1
ATOM 865 C CA . THR A 1 106 ? -5.739 3.805 -1.439 1.00 90.19 106 THR A CA 1
ATOM 866 C C . THR A 1 106 ? -5.314 4.074 0.008 1.00 90.19 106 THR A C 1
ATOM 868 O O . THR A 1 106 ? -5.952 3.605 0.946 1.00 90.19 106 THR A O 1
ATOM 871 N N . MET A 1 107 ? -4.296 4.913 0.210 1.00 91.50 107 MET A N 1
ATOM 872 C CA . MET A 1 107 ? -3.817 5.299 1.541 1.00 91.50 107 MET A CA 1
ATOM 873 C C . MET A 1 107 ? -4.844 6.123 2.328 1.00 91.50 107 MET A C 1
ATOM 875 O O . MET A 1 107 ? -4.934 5.998 3.549 1.00 91.50 107 MET A O 1
ATOM 879 N N . GLU A 1 108 ? -5.613 6.986 1.662 1.00 92.75 108 GLU A N 1
ATOM 880 C CA . GLU A 1 108 ? -6.698 7.744 2.295 1.00 92.75 108 GLU A CA 1
ATOM 881 C C . GLU A 1 108 ? -7.851 6.818 2.727 1.00 92.75 108 GLU A C 1
ATOM 883 O O . GLU A 1 108 ? -8.346 6.942 3.852 1.00 92.75 108 GLU A O 1
ATOM 888 N N . GLU A 1 109 ? -8.230 5.845 1.894 1.00 93.69 109 GLU A N 1
ATOM 889 C CA . GLU A 1 109 ? -9.225 4.827 2.245 1.00 93.69 109 GLU A CA 1
ATOM 890 C C . GLU A 1 109 ? -8.769 3.939 3.403 1.00 93.69 109 GLU A C 1
ATOM 892 O O . GLU A 1 109 ? -9.534 3.725 4.347 1.00 93.69 109 GLU A O 1
ATOM 897 N N . ASP A 1 110 ? -7.524 3.465 3.380 1.00 93.31 110 ASP A N 1
ATOM 898 C CA . ASP A 1 110 ? -6.978 2.622 4.443 1.00 93.31 110 ASP A CA 1
ATOM 899 C C . ASP A 1 110 ? -6.907 3.369 5.776 1.00 93.31 110 ASP A C 1
ATOM 901 O O . ASP A 1 110 ? -7.299 2.825 6.811 1.00 93.31 110 ASP A O 1
ATOM 905 N N . ARG A 1 111 ? -6.515 4.651 5.770 1.00 94.25 111 ARG A N 1
ATOM 906 C CA . ARG A 1 111 ? -6.583 5.497 6.974 1.00 94.25 111 ARG A CA 1
ATOM 907 C C . ARG A 1 111 ? -8.007 5.624 7.499 1.00 94.25 111 ARG A C 1
ATOM 909 O O . ARG A 1 111 ? -8.217 5.541 8.708 1.00 94.25 111 ARG A O 1
ATOM 916 N N . ARG A 1 112 ? -8.991 5.812 6.613 1.00 95.00 112 ARG A N 1
ATOM 917 C CA . ARG A 1 112 ? -10.405 5.903 7.001 1.00 95.00 112 ARG A CA 1
ATOM 918 C C . ARG A 1 112 ? -10.901 4.589 7.608 1.00 95.00 112 ARG A C 1
ATOM 920 O O . ARG A 1 112 ? -11.553 4.621 8.649 1.00 95.00 112 ARG A O 1
ATOM 927 N N . ARG A 1 113 ? -10.562 3.448 7.002 1.00 94.69 113 ARG A N 1
ATOM 928 C CA . ARG A 1 113 ? -10.896 2.111 7.523 1.00 94.69 113 ARG A CA 1
ATOM 929 C C . ARG A 1 113 ? -10.243 1.858 8.878 1.00 94.69 113 ARG A C 1
ATOM 931 O O . ARG A 1 113 ? -10.928 1.419 9.792 1.00 94.69 113 ARG A O 1
ATOM 938 N N . ALA A 1 114 ? -8.964 2.192 9.037 1.00 94.94 114 ALA A N 1
ATOM 939 C CA . ALA A 1 114 ? -8.257 2.051 10.308 1.00 94.94 114 ALA A CA 1
ATOM 940 C C . ALA A 1 114 ? -8.882 2.917 11.416 1.00 94.94 114 ALA A C 1
ATOM 942 O O . ALA A 1 114 ? -9.033 2.461 12.547 1.00 94.94 114 ALA A O 1
ATOM 943 N N . ALA A 1 115 ? -9.300 4.146 11.091 1.00 94.94 115 ALA A N 1
ATOM 944 C CA . ALA A 1 115 ? -10.004 5.012 12.034 1.00 94.94 115 ALA A CA 1
ATOM 945 C C . ALA A 1 115 ? -11.362 4.427 12.462 1.00 94.94 115 ALA A C 1
ATOM 947 O O . ALA A 1 115 ? -11.679 4.448 13.650 1.00 94.94 115 ALA A O 1
ATOM 948 N N . MET A 1 116 ? -12.134 3.867 11.522 1.00 94.88 116 MET A N 1
ATOM 949 C CA . MET A 1 116 ? -13.397 3.179 11.829 1.00 94.88 116 MET A CA 1
ATOM 950 C C . MET A 1 116 ? -13.167 1.944 12.705 1.00 94.88 116 MET A C 1
ATOM 952 O O . MET A 1 116 ? -13.786 1.827 13.752 1.00 94.88 116 MET A O 1
ATOM 956 N N . GLN A 1 117 ? -12.216 1.079 12.343 1.00 94.75 117 GLN A N 1
ATOM 957 C CA . GLN A 1 117 ? -11.887 -0.119 13.127 1.00 94.75 117 GLN A CA 1
ATOM 958 C C . GLN A 1 117 ? -11.451 0.225 14.554 1.00 94.75 117 GLN A C 1
ATOM 960 O O . GLN A 1 117 ? -11.825 -0.463 15.505 1.00 94.75 117 GLN A O 1
ATOM 965 N N . LYS A 1 118 ? -10.678 1.304 14.720 1.00 95.75 118 LYS A N 1
ATOM 966 C CA . LYS A 1 118 ? -10.310 1.811 16.042 1.00 95.75 118 LYS A CA 1
ATOM 967 C C . LYS A 1 118 ? -11.550 2.234 16.835 1.00 95.75 118 LYS A C 1
ATOM 969 O O . LYS A 1 118 ? -11.683 1.820 17.982 1.00 95.75 118 LYS A O 1
ATOM 974 N N . ALA A 1 119 ? -12.451 3.008 16.230 1.00 95.62 119 ALA A N 1
ATOM 975 C CA . ALA A 1 119 ? -13.684 3.451 16.879 1.00 95.62 119 ALA A CA 1
ATOM 976 C C . ALA A 1 119 ? -14.598 2.273 17.262 1.00 95.62 119 ALA A C 1
ATOM 978 O O . ALA A 1 119 ? -15.094 2.237 18.385 1.00 95.62 119 ALA A O 1
ATOM 979 N N . ASP A 1 120 ? -14.757 1.281 16.382 1.00 95.44 120 ASP A N 1
ATOM 980 C CA . ASP A 1 120 ? -15.540 0.070 16.657 1.00 95.44 120 ASP A CA 1
ATOM 981 C C . ASP A 1 120 ? -14.931 -0.733 17.813 1.00 95.44 120 ASP A C 1
ATOM 983 O O . ASP A 1 120 ? -15.642 -1.206 18.697 1.00 95.44 120 ASP A O 1
ATOM 987 N N . THR A 1 121 ? -13.601 -0.839 17.857 1.00 95.50 121 THR A N 1
ATOM 988 C CA . THR A 1 121 ? -12.895 -1.529 18.945 1.00 95.50 121 THR A CA 1
ATOM 989 C C . THR A 1 121 ? -13.052 -0.786 20.273 1.00 95.50 121 THR A C 1
ATOM 991 O O . THR A 1 121 ? -13.299 -1.414 21.300 1.00 95.50 121 THR A O 1
ATOM 994 N N . GLU A 1 122 ? -12.941 0.545 20.273 1.00 95.81 122 GLU A N 1
ATOM 995 C CA . GLU A 1 122 ? -13.174 1.373 21.465 1.00 95.81 122 GLU A CA 1
ATOM 996 C C . GLU A 1 122 ? -14.628 1.278 21.945 1.00 95.81 122 GLU A C 1
ATOM 998 O O . GLU A 1 122 ? -14.872 1.182 23.150 1.00 95.81 122 GLU A O 1
ATOM 1003 N N . TYR A 1 123 ? -15.588 1.249 21.018 1.00 95.81 123 TYR A N 1
ATOM 1004 C CA . TYR A 1 123 ? -17.000 1.048 21.326 1.00 95.81 123 TYR A CA 1
ATOM 1005 C C . TYR A 1 123 ? -17.241 -0.321 21.967 1.00 95.81 123 TYR A C 1
ATOM 1007 O O . TYR A 1 123 ? -17.781 -0.389 23.069 1.00 95.81 123 TYR A O 1
ATOM 1015 N N . LEU A 1 124 ? -16.766 -1.403 21.341 1.00 96.12 124 LEU A N 1
ATOM 1016 C CA . LEU A 1 124 ? -16.888 -2.758 21.882 1.00 96.12 124 LEU A CA 1
ATOM 1017 C C . LEU A 1 124 ? -16.197 -2.897 23.241 1.00 96.12 124 LEU A C 1
ATOM 1019 O O . LEU A 1 124 ? -16.754 -3.507 24.148 1.00 96.12 124 LEU A O 1
ATOM 1023 N N . ALA A 1 125 ? -15.013 -2.309 23.422 1.00 95.25 125 ALA A N 1
ATOM 1024 C CA . ALA A 1 125 ? -14.322 -2.322 24.708 1.00 95.25 125 ALA A CA 1
ATOM 1025 C C . ALA A 1 125 ? -15.137 -1.610 25.799 1.00 95.25 125 ALA A C 1
ATOM 1027 O O . ALA A 1 125 ? -15.212 -2.096 26.930 1.00 95.25 125 ALA A O 1
ATOM 1028 N N . ARG A 1 126 ? -15.780 -0.484 25.461 1.00 94.81 126 ARG A N 1
ATOM 1029 C CA . ARG A 1 126 ? -16.662 0.243 26.379 1.00 94.81 126 ARG A CA 1
ATOM 1030 C C . ARG A 1 126 ? -17.918 -0.553 26.716 1.00 94.81 126 ARG A C 1
ATOM 1032 O O . ARG A 1 126 ? -18.300 -0.581 27.881 1.00 94.81 126 ARG A O 1
ATOM 1039 N N . GLU A 1 127 ? -18.506 -1.218 25.730 1.00 96.00 127 GLU A N 1
ATOM 1040 C CA . GLU A 1 127 ? -19.702 -2.040 25.907 1.00 96.00 127 GLU A CA 1
ATOM 1041 C C . GLU A 1 127 ? -19.410 -3.297 26.737 1.00 96.00 127 GLU A C 1
ATOM 1043 O O . GLU A 1 127 ? -20.170 -3.669 27.623 1.00 96.00 127 GLU A O 1
ATOM 1048 N N . ILE A 1 128 ? -18.251 -3.926 26.531 1.00 94.50 128 ILE A N 1
ATOM 1049 C CA . ILE A 1 128 ? -17.794 -5.043 27.365 1.00 94.50 128 ILE A CA 1
ATOM 1050 C C . ILE A 1 128 ? -17.522 -4.562 28.794 1.00 94.50 128 ILE A C 1
ATOM 1052 O O . ILE A 1 128 ? -17.852 -5.264 29.750 1.00 94.50 128 ILE A O 1
ATOM 1056 N N . ALA A 1 129 ? -16.936 -3.375 28.969 1.00 91.94 129 ALA A N 1
ATOM 1057 C CA . ALA A 1 129 ? -16.695 -2.812 30.293 1.00 91.94 129 ALA A CA 1
ATOM 1058 C C . ALA A 1 129 ? -18.006 -2.488 31.030 1.00 91.94 129 ALA A C 1
ATOM 1060 O O . ALA A 1 129 ? -18.127 -2.833 32.206 1.00 91.94 129 ALA A O 1
ATOM 1061 N N . SER A 1 130 ? -18.989 -1.878 30.358 1.00 92.50 130 SER A N 1
ATOM 1062 C CA . SER A 1 130 ? -20.307 -1.595 30.944 1.00 92.50 130 SER A CA 1
ATOM 1063 C C . SER A 1 130 ? -21.064 -2.885 31.264 1.00 92.50 130 SER A C 1
ATOM 1065 O O . SER A 1 130 ? -21.575 -3.027 32.375 1.00 92.50 130 SER A O 1
ATOM 1067 N N . LEU A 1 131 ? -21.046 -3.868 30.357 1.00 90.38 131 LEU A N 1
ATOM 1068 C CA . LEU A 1 131 ? -21.628 -5.190 30.580 1.00 90.38 131 LEU A CA 1
ATOM 1069 C C . LEU A 1 131 ? -20.965 -5.900 31.765 1.00 90.38 131 LEU A C 1
ATOM 1071 O O . LEU A 1 131 ? -21.653 -6.490 32.592 1.00 90.38 131 LEU A O 1
ATOM 1075 N N . ARG A 1 132 ? -19.637 -5.819 31.894 1.00 88.88 132 ARG A N 1
ATOM 1076 C CA . ARG A 1 132 ? -18.896 -6.400 33.022 1.00 88.88 132 ARG A CA 1
ATOM 1077 C C . ARG A 1 132 ? -19.281 -5.761 34.354 1.00 88.88 132 ARG A C 1
ATOM 1079 O O . ARG A 1 132 ? -19.357 -6.479 35.345 1.00 88.88 132 ARG A O 1
ATOM 1086 N N . ILE A 1 133 ? -19.503 -4.447 34.393 1.00 87.88 133 ILE A N 1
ATOM 1087 C CA . ILE A 1 133 ? -19.957 -3.749 35.606 1.00 87.88 133 ILE A CA 1
ATOM 1088 C C . ILE A 1 133 ? -21.381 -4.191 35.958 1.00 87.88 133 ILE A C 1
ATOM 1090 O O . ILE A 1 133 ? -21.605 -4.646 37.076 1.00 87.88 133 ILE A O 1
ATOM 1094 N N . ALA A 1 134 ? -22.303 -4.165 34.991 1.00 85.56 134 ALA A N 1
ATOM 1095 C CA . ALA A 1 134 ? -23.688 -4.593 35.193 1.00 85.56 134 ALA A CA 1
ATOM 1096 C C . ALA A 1 134 ? -23.785 -6.060 35.653 1.00 85.56 134 ALA A C 1
ATOM 1098 O O . ALA A 1 134 ? -24.521 -6.386 36.582 1.00 85.56 134 ALA A O 1
ATOM 1099 N N . LEU A 1 135 ? -22.996 -6.957 35.052 1.00 80.25 135 LEU A N 1
ATOM 1100 C CA . LEU A 1 135 ? -22.906 -8.352 35.484 1.00 80.25 135 LEU A CA 1
ATOM 1101 C C . LEU A 1 135 ? -22.209 -8.500 36.839 1.00 80.25 135 LEU A C 1
ATOM 1103 O O . LEU A 1 135 ? -22.592 -9.370 37.610 1.00 80.25 135 LEU A O 1
ATOM 1107 N N . GLY A 1 136 ? -21.212 -7.673 37.156 1.00 76.31 136 GLY A N 1
ATOM 1108 C CA . GLY A 1 136 ? -20.560 -7.669 38.467 1.00 76.31 136 GLY A CA 1
ATOM 1109 C C . GLY A 1 136 ? -21.520 -7.307 39.605 1.00 76.31 136 GLY A C 1
ATOM 1110 O O . GLY A 1 136 ? -21.454 -7.914 40.672 1.00 76.31 136 GLY A O 1
ATOM 1111 N N . GLU A 1 137 ? -22.444 -6.377 39.361 1.00 67.38 137 GLU A N 1
ATOM 1112 C CA . GLU A 1 137 ? -23.486 -5.991 40.321 1.00 67.38 137 GLU A CA 1
ATOM 1113 C C . GLU A 1 137 ? -24.543 -7.094 40.515 1.00 67.38 137 GLU A C 1
ATOM 1115 O O . GLU A 1 137 ? -24.944 -7.362 41.645 1.00 67.38 137 GLU A O 1
ATOM 1120 N N . VAL A 1 138 ? -24.955 -7.794 39.448 1.00 64.12 138 VAL A N 1
ATOM 1121 C CA . VAL A 1 138 ? -26.008 -8.834 39.514 1.00 64.12 138 VAL A CA 1
ATOM 1122 C C . VAL A 1 138 ? -25.464 -10.221 39.891 1.00 64.12 138 VAL A C 1
ATOM 1124 O O . VAL A 1 138 ? -26.161 -11.021 40.508 1.00 64.12 138 VAL A O 1
ATOM 1127 N N . ALA A 1 139 ? -24.206 -10.522 39.575 1.00 59.56 139 ALA A N 1
ATOM 1128 C CA . ALA A 1 139 ? -23.556 -11.800 39.864 1.00 59.56 139 ALA A CA 1
ATOM 1129 C C . ALA A 1 139 ? -22.549 -11.688 41.017 1.00 59.56 139 ALA A C 1
ATOM 1131 O O . ALA A 1 139 ? -21.477 -12.301 40.982 1.00 59.56 139 ALA A O 1
ATOM 1132 N N . THR A 1 140 ? -22.863 -10.919 42.064 1.00 69.31 140 THR A N 1
ATOM 1133 C CA . THR A 1 140 ? -22.044 -11.004 43.278 1.00 69.31 140 THR A CA 1
ATOM 1134 C C . THR A 1 140 ? -22.134 -12.441 43.802 1.00 69.31 140 THR A C 1
ATOM 1136 O O . THR A 1 140 ? -23.227 -13.006 43.893 1.00 69.31 140 THR A O 1
ATOM 1139 N N . ARG A 1 141 ? -20.989 -13.056 44.135 1.00 74.69 141 ARG A N 1
ATOM 1140 C CA . ARG A 1 141 ? -20.904 -14.435 44.657 1.00 74.69 141 ARG A CA 1
ATOM 1141 C C . ARG A 1 141 ? -21.938 -14.697 45.752 1.00 74.69 141 ARG A C 1
ATOM 1143 O O . ARG A 1 141 ? -22.496 -15.787 45.800 1.00 74.69 141 ARG A O 1
ATOM 1150 N N . ASP A 1 142 ? -22.188 -13.703 46.600 1.00 77.31 142 ASP A N 1
ATOM 1151 C CA . ASP A 1 142 ? -23.137 -13.801 47.704 1.00 77.31 142 ASP A CA 1
ATOM 1152 C C . ASP A 1 142 ? -24.601 -13.800 47.251 1.00 77.31 142 ASP A C 1
ATOM 1154 O O . ASP A 1 142 ? -25.381 -14.536 47.838 1.00 77.31 142 ASP A O 1
ATOM 1158 N N . PHE A 1 143 ? -24.961 -13.088 46.176 1.00 82.06 143 PHE A N 1
ATOM 1159 C CA . PHE A 1 143 ? -26.308 -13.134 45.589 1.00 82.06 143 PHE A CA 1
ATOM 1160 C C . PHE A 1 143 ? -26.583 -14.483 44.912 1.00 82.06 143 PHE A C 1
ATOM 1162 O O . PHE A 1 143 ? -27.607 -15.121 45.149 1.00 82.06 143 PHE A O 1
ATOM 1169 N N . VAL A 1 144 ? -25.626 -14.968 44.111 1.00 83.81 144 VAL A N 1
ATOM 1170 C CA . VAL A 1 144 ? -25.736 -16.294 43.479 1.00 83.81 144 VAL A CA 1
ATOM 1171 C C . VAL A 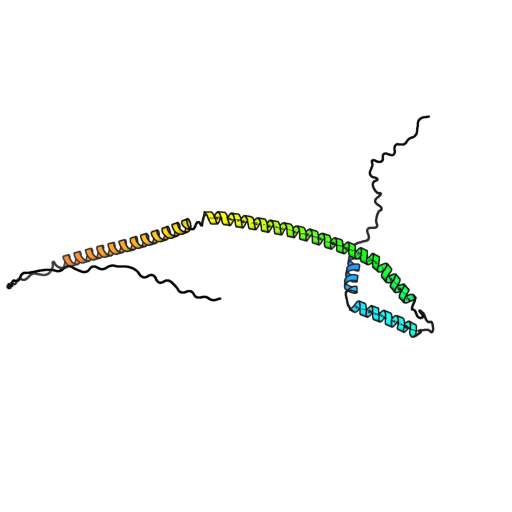1 144 ? -25.803 -17.377 44.554 1.00 83.81 144 VAL A C 1
ATOM 1173 O O . VAL A 1 144 ? -26.619 -18.290 44.475 1.00 83.81 144 VAL A O 1
ATOM 1176 N N . ARG A 1 145 ? -24.982 -17.260 45.602 1.00 87.38 145 ARG A N 1
ATOM 1177 C CA . ARG A 1 145 ? -25.022 -18.160 46.754 1.00 87.38 145 ARG A CA 1
ATOM 1178 C C . ARG A 1 145 ? -26.352 -18.073 47.497 1.00 87.38 145 ARG A C 1
ATOM 1180 O O . ARG A 1 145 ? -26.874 -19.124 47.846 1.00 87.38 145 ARG A O 1
ATOM 1187 N N . SER A 1 146 ? -26.889 -16.878 47.746 1.00 89.94 146 SER A N 1
ATOM 1188 C CA . SER A 1 146 ? -28.157 -16.729 48.461 1.00 89.94 146 SER A CA 1
ATOM 1189 C C . SER A 1 146 ? -29.312 -17.326 47.673 1.00 89.94 146 SER A C 1
ATOM 1191 O O . SER A 1 146 ? -30.107 -18.040 48.270 1.00 89.94 146 SER A O 1
ATOM 1193 N N . GLU A 1 147 ? -29.367 -17.135 46.350 1.00 91.50 147 GLU A N 1
ATOM 1194 C CA . GLU A 1 147 ? -30.436 -17.744 45.551 1.00 91.50 147 GLU A CA 1
ATOM 1195 C C . GLU A 1 147 ? -30.277 -19.248 45.377 1.00 91.50 147 GLU A C 1
ATOM 1197 O O . GLU A 1 147 ? -31.275 -19.962 45.427 1.00 91.50 147 GLU A O 1
ATOM 1202 N N . LEU A 1 148 ? -29.051 -19.769 45.280 1.00 91.88 148 LEU A N 1
ATOM 1203 C CA . LEU A 1 148 ? -28.839 -21.216 45.340 1.00 91.88 148 LEU A CA 1
ATOM 1204 C C . LEU A 1 148 ? -29.277 -21.800 46.688 1.00 91.88 148 LEU A C 1
ATOM 1206 O O . LEU A 1 148 ? -29.940 -22.832 46.709 1.00 91.88 148 LEU A O 1
ATOM 1210 N N . VAL A 1 149 ? -28.942 -21.146 47.804 1.00 94.19 149 VAL A N 1
ATOM 1211 C CA . VAL A 1 149 ? -29.367 -21.583 49.144 1.00 94.19 149 VAL A CA 1
ATOM 1212 C C . VAL A 1 149 ? -30.886 -21.527 49.273 1.00 94.19 149 VAL A C 1
ATOM 1214 O O . VAL A 1 149 ? -31.484 -22.498 49.720 1.00 94.19 149 VAL A O 1
ATOM 1217 N N . ARG A 1 150 ? -31.517 -20.441 48.820 1.00 95.81 150 ARG A N 1
ATOM 1218 C CA . ARG A 1 150 ? -32.971 -20.271 48.857 1.00 95.81 150 ARG A CA 1
ATOM 1219 C C . ARG A 1 150 ? -33.698 -21.341 48.044 1.00 95.81 150 ARG A C 1
ATOM 1221 O O . ARG A 1 150 ? -34.673 -21.906 48.525 1.00 95.81 150 ARG A O 1
ATOM 1228 N N . LEU A 1 151 ? -33.208 -21.649 46.842 1.00 95.81 151 LEU A N 1
ATOM 1229 C CA . LEU A 1 151 ? -33.760 -22.713 45.998 1.00 95.81 151 LEU A CA 1
ATOM 1230 C C . LEU A 1 151 ? -33.601 -24.097 46.643 1.00 95.81 151 LEU A C 1
ATOM 1232 O O . LEU A 1 151 ? -34.512 -24.918 46.562 1.00 95.81 151 LEU A O 1
ATOM 1236 N N . VAL A 1 152 ? -32.462 -24.367 47.290 1.00 95.75 152 VAL A N 1
ATOM 1237 C CA . VAL A 1 152 ? -32.242 -25.618 48.036 1.00 95.75 152 VAL A CA 1
ATOM 1238 C C . VAL A 1 152 ? -33.205 -25.724 49.218 1.00 95.75 152 VAL A C 1
ATOM 1240 O O . VAL A 1 152 ? -33.828 -26.766 49.401 1.00 95.75 152 VAL A O 1
ATOM 1243 N N . GLU A 1 153 ? -33.378 -24.648 49.982 1.00 96.38 153 GLU A N 1
ATOM 1244 C CA . GLU A 1 153 ? -34.280 -24.616 51.135 1.00 96.38 153 GLU A CA 1
ATOM 1245 C C . GLU A 1 153 ? -35.748 -24.802 50.716 1.00 96.38 153 GLU A C 1
ATOM 1247 O O . GLU A 1 153 ? -36.484 -25.567 51.339 1.00 96.38 153 GLU A O 1
ATOM 1252 N N . GLU A 1 154 ? -36.160 -24.200 49.597 1.00 96.44 154 GLU A N 1
ATOM 1253 C CA . GLU A 1 154 ? -37.492 -24.400 49.019 1.00 96.44 154 GLU A CA 1
ATOM 1254 C C . GLU A 1 154 ? -37.726 -25.860 48.585 1.00 96.44 154 GLU A C 1
ATOM 1256 O O . GLU A 1 154 ? -38.807 -26.418 48.811 1.00 96.44 154 GLU A O 1
ATOM 1261 N N . LEU A 1 155 ? -36.710 -26.515 48.009 1.00 95.25 155 LEU A N 1
ATOM 1262 C CA . LEU A 1 155 ? -36.768 -27.936 47.654 1.00 95.25 155 LEU A CA 1
ATOM 1263 C C . LEU A 1 155 ? -36.854 -28.842 48.891 1.00 95.25 155 LEU A C 1
ATOM 1265 O O . LEU A 1 155 ? -37.670 -29.769 48.902 1.00 95.25 155 LEU A O 1
ATOM 1269 N N . ASP A 1 156 ? -36.070 -28.568 49.935 1.00 95.88 156 ASP A N 1
ATOM 1270 C CA . ASP A 1 156 ? -36.101 -29.318 51.196 1.00 95.88 156 ASP A CA 1
ATOM 1271 C C . ASP A 1 156 ? -37.451 -29.161 51.909 1.00 95.88 156 ASP A C 1
ATOM 1273 O O . ASP A 1 156 ? -38.045 -30.147 52.362 1.00 95.88 156 ASP A O 1
ATOM 1277 N N . GLU A 1 157 ? -38.004 -27.946 51.951 1.00 95.50 157 GLU A N 1
ATOM 1278 C CA . GLU A 1 157 ? -39.350 -27.706 52.469 1.00 95.50 157 GLU A CA 1
ATOM 1279 C C . GLU A 1 157 ? -40.412 -28.469 51.675 1.00 95.50 157 GLU A C 1
ATOM 1281 O O . GLU A 1 157 ? -41.318 -29.077 52.260 1.00 95.50 157 GLU A O 1
ATOM 1286 N N . ALA A 1 158 ? -40.326 -28.450 50.343 1.00 94.38 158 ALA A N 1
ATOM 1287 C CA . ALA A 1 158 ? -41.239 -29.190 49.484 1.00 94.38 158 ALA A CA 1
ATOM 1288 C C . ALA A 1 158 ? -41.145 -30.703 49.742 1.00 94.38 158 ALA A C 1
ATOM 1290 O O . ALA A 1 158 ? -42.179 -31.375 49.838 1.00 94.38 158 ALA A O 1
ATOM 1291 N N . ALA A 1 159 ? -39.937 -31.240 49.925 1.00 93.38 159 ALA A N 1
ATOM 1292 C CA . ALA A 1 159 ? -39.714 -32.640 50.277 1.00 93.38 159 ALA A CA 1
ATOM 1293 C C . ALA A 1 159 ? -40.287 -32.983 51.664 1.00 93.38 159 ALA A C 1
ATOM 1295 O O . ALA A 1 159 ? -41.009 -33.972 51.814 1.00 93.38 159 ALA A O 1
ATOM 1296 N N . ALA A 1 160 ? -40.060 -32.135 52.670 1.00 93.50 160 ALA A N 1
ATOM 1297 C CA . ALA A 1 160 ? -40.593 -32.322 54.018 1.00 93.50 160 ALA A CA 1
ATOM 1298 C C . ALA A 1 160 ? -42.131 -32.275 54.047 1.00 93.50 160 ALA A C 1
ATOM 1300 O O . ALA A 1 160 ? -42.772 -33.048 54.768 1.00 93.50 160 ALA A O 1
ATOM 1301 N N . ARG A 1 161 ? -42.750 -31.400 53.238 1.00 92.88 161 ARG A N 1
ATOM 1302 C CA . ARG A 1 161 ? -44.212 -31.347 53.065 1.00 92.88 161 ARG A CA 1
ATOM 1303 C C . ARG A 1 161 ? -44.747 -32.658 52.489 1.00 92.88 161 ARG A C 1
ATOM 1305 O O . ARG A 1 161 ? -45.711 -33.180 53.051 1.00 92.88 161 ARG A O 1
ATOM 1312 N N . ARG A 1 162 ? -44.094 -33.214 51.458 1.00 91.81 162 ARG A N 1
ATOM 1313 C CA . ARG A 1 162 ? -44.450 -34.518 50.861 1.00 91.81 162 ARG A CA 1
ATOM 1314 C C . ARG A 1 162 ? -44.345 -35.664 51.872 1.00 91.81 162 ARG A C 1
ATOM 1316 O O . ARG A 1 162 ? -45.303 -36.411 52.055 1.00 91.81 162 ARG A O 1
ATOM 1323 N N . GLN A 1 163 ? -43.250 -35.740 52.627 1.00 91.19 163 GLN A N 1
ATOM 1324 C CA . GLN A 1 163 ? -43.095 -36.765 53.669 1.00 91.19 163 GLN A CA 1
ATOM 1325 C C . GLN A 1 163 ? -44.144 -36.631 54.785 1.00 91.19 163 GLN A C 1
ATOM 1327 O O . GLN A 1 163 ? -44.646 -37.620 55.323 1.00 91.19 163 GLN A O 1
ATOM 1332 N N . LYS A 1 164 ? -44.506 -35.399 55.171 1.00 91.19 164 LYS A N 1
ATOM 1333 C CA . LYS A 1 164 ? -45.513 -35.158 56.215 1.00 91.19 164 LYS A CA 1
ATOM 1334 C C . LYS A 1 164 ? -46.924 -35.518 55.744 1.00 91.19 164 LYS A C 1
ATOM 1336 O O . LYS A 1 164 ? -47.715 -35.966 56.581 1.00 91.19 164 LYS A O 1
ATOM 1341 N N . SER A 1 165 ? -47.249 -35.326 54.460 1.00 90.00 165 SER A N 1
ATOM 1342 C CA . SER A 1 165 ? -48.509 -35.811 53.879 1.00 90.00 165 SER A CA 1
ATOM 1343 C C . SER A 1 165 ? -48.555 -37.335 53.851 1.00 90.00 165 SER A C 1
ATOM 1345 O O . SER A 1 165 ? -49.502 -37.888 54.405 1.00 90.00 165 SER A O 1
ATOM 1347 N N . GLU A 1 166 ? -47.499 -37.998 53.370 1.00 91.00 166 GLU A N 1
ATOM 1348 C CA . GLU A 1 166 ? -47.405 -39.467 53.355 1.00 91.00 166 GLU A CA 1
ATOM 1349 C C . GLU A 1 166 ? -47.540 -40.049 54.769 1.00 91.00 166 GLU A C 1
ATOM 1351 O O . GLU A 1 166 ? -48.361 -40.925 55.031 1.00 91.00 166 GLU A O 1
ATOM 1356 N N . ARG A 1 167 ? -46.821 -39.493 55.754 1.00 91.06 167 ARG A N 1
ATOM 1357 C CA . ARG A 1 167 ? -46.910 -39.957 57.148 1.00 91.06 167 ARG A CA 1
ATOM 1358 C C . ARG A 1 167 ? -48.295 -39.731 57.762 1.00 91.06 167 ARG A C 1
ATOM 1360 O O . ARG A 1 167 ? -48.727 -40.507 58.618 1.00 91.06 167 ARG A O 1
ATOM 1367 N N . LYS A 1 168 ? -48.998 -38.657 57.378 1.00 91.50 168 LYS A N 1
ATOM 1368 C CA . LYS A 1 168 ? -50.389 -38.417 57.803 1.00 91.50 168 LYS A CA 1
ATOM 1369 C C . LYS A 1 168 ? -51.346 -39.428 57.178 1.00 91.50 168 LYS A C 1
ATOM 1371 O O . LYS A 1 168 ? -52.278 -39.836 57.871 1.00 91.50 168 LYS A O 1
ATOM 1376 N N . GLU A 1 169 ? -51.134 -39.806 55.923 1.00 90.56 169 GLU A N 1
ATOM 1377 C CA . GLU A 1 169 ? -51.916 -40.837 55.236 1.00 90.56 169 GLU A CA 1
ATOM 1378 C C . GLU A 1 169 ? -51.704 -42.201 55.882 1.00 90.56 169 GLU A C 1
ATOM 1380 O O . GLU A 1 169 ? -52.671 -42.761 56.392 1.00 90.56 169 GLU A O 1
ATOM 1385 N N . LEU A 1 170 ? -50.453 -42.639 56.050 1.00 90.75 170 LEU A N 1
ATOM 1386 C CA . LEU A 1 170 ? -50.118 -43.895 56.732 1.00 90.75 170 LEU A CA 1
ATOM 1387 C C . LEU A 1 170 ? -50.724 -43.972 58.138 1.00 90.75 170 LEU A C 1
ATOM 1389 O O . LEU A 1 170 ? -51.307 -44.977 58.536 1.00 90.75 170 LEU A O 1
ATOM 1393 N N . ARG A 1 171 ? -50.654 -42.881 58.915 1.00 90.25 171 ARG A N 1
ATOM 1394 C CA . ARG A 1 171 ? -51.245 -42.840 60.262 1.00 90.25 171 ARG A CA 1
ATOM 1395 C C . ARG A 1 171 ? -52.778 -42.870 60.233 1.00 90.25 171 ARG A C 1
ATOM 1397 O O . ARG A 1 171 ? -53.395 -43.376 61.171 1.00 90.25 171 ARG A O 1
ATOM 1404 N N . ARG A 1 172 ? -53.411 -42.300 59.202 1.00 90.00 172 ARG A N 1
ATOM 1405 C CA . ARG A 1 172 ? -54.866 -42.391 58.996 1.00 90.00 172 ARG A CA 1
ATOM 1406 C C . ARG A 1 172 ? -55.272 -43.804 58.596 1.00 90.00 172 ARG A C 1
ATOM 1408 O O . ARG A 1 172 ? -56.268 -44.286 59.127 1.00 90.00 172 ARG A O 1
ATOM 1415 N N . GLU A 1 173 ? -54.506 -44.455 57.731 1.00 90.06 173 GLU A N 1
ATOM 1416 C CA . GLU A 1 173 ? -54.709 -45.846 57.324 1.00 90.06 173 GLU A CA 1
ATOM 1417 C C . GLU A 1 173 ? -54.532 -46.806 58.498 1.00 90.06 173 GLU A C 1
ATOM 1419 O O . GLU A 1 173 ? -55.453 -47.560 58.794 1.00 90.06 173 GLU A O 1
ATOM 1424 N N . ALA A 1 174 ? -53.446 -46.687 59.266 1.00 87.00 174 ALA A N 1
ATOM 1425 C CA . ALA A 1 174 ? -53.224 -47.486 60.471 1.00 87.00 174 ALA A CA 1
ATOM 1426 C C . ALA A 1 174 ? -54.370 -47.328 61.487 1.00 87.00 174 ALA A C 1
ATOM 1428 O O . ALA A 1 174 ? -54.886 -48.307 62.014 1.00 87.00 174 ALA A O 1
ATOM 1429 N N . ARG A 1 175 ? -54.853 -46.097 61.718 1.00 88.25 175 ARG A N 1
ATOM 1430 C CA . ARG A 1 175 ? -56.020 -45.844 62.590 1.00 88.25 175 ARG A CA 1
ATOM 1431 C C . ARG A 1 175 ? -57.336 -46.396 62.041 1.00 88.25 175 ARG A C 1
ATOM 1433 O O . ARG A 1 175 ? -58.270 -46.596 62.815 1.00 88.25 175 ARG A O 1
ATOM 1440 N N . ARG A 1 176 ? -57.468 -46.543 60.722 1.00 86.44 176 ARG A N 1
ATOM 1441 C CA . ARG A 1 176 ? -58.627 -47.200 60.101 1.00 86.44 176 ARG A CA 1
ATOM 1442 C C . ARG A 1 176 ? -58.516 -48.716 60.249 1.00 86.44 176 ARG A C 1
ATOM 1444 O O . ARG A 1 176 ? -59.508 -49.329 60.614 1.00 86.44 176 ARG A O 1
ATOM 1451 N N . ALA A 1 177 ? -57.326 -49.283 60.054 1.00 85.69 177 ALA A N 1
ATOM 1452 C CA . ALA A 1 177 ? -57.055 -50.705 60.246 1.00 85.69 177 ALA A CA 1
ATOM 1453 C C . ALA A 1 177 ? -57.291 -51.149 61.699 1.00 85.69 177 ALA A C 1
ATOM 1455 O O . ALA A 1 177 ? -57.996 -52.124 61.915 1.00 85.69 177 ALA A O 1
ATOM 1456 N N . ILE A 1 178 ? -56.800 -50.387 62.686 1.00 84.31 178 ILE A N 1
ATOM 1457 C CA . ILE A 1 178 ? -57.020 -50.680 64.115 1.00 84.31 178 ILE A CA 1
ATOM 1458 C C . ILE A 1 178 ? -58.511 -50.679 64.454 1.00 84.31 178 ILE A C 1
ATOM 1460 O O . ILE A 1 178 ? -59.002 -51.636 65.035 1.00 84.31 178 ILE A O 1
ATOM 1464 N N . ARG A 1 179 ? -59.254 -49.644 64.037 1.00 80.75 179 ARG A N 1
ATOM 1465 C CA . ARG A 1 179 ? -60.708 -49.604 64.259 1.00 80.75 179 ARG A CA 1
ATOM 1466 C C . ARG A 1 179 ? -61.437 -50.761 63.590 1.00 80.75 179 ARG A C 1
ATOM 1468 O O . ARG A 1 179 ? -62.407 -51.243 64.147 1.00 80.75 179 ARG A O 1
ATOM 1475 N N . LYS A 1 180 ? -60.982 -51.181 62.408 1.00 79.00 180 LYS A N 1
ATOM 1476 C CA . LYS A 1 180 ? -61.565 -52.319 61.697 1.00 79.00 180 LYS A CA 1
ATOM 1477 C C . LYS A 1 180 ? -61.328 -53.633 62.456 1.00 79.00 180 LYS A C 1
ATOM 1479 O O . LYS A 1 180 ? -62.266 -54.405 62.589 1.00 79.00 180 LYS A O 1
ATOM 1484 N N . ALA A 1 181 ? -60.128 -53.835 63.002 1.00 72.31 181 ALA A N 1
ATOM 1485 C CA . ALA A 1 181 ? -59.804 -54.998 63.830 1.00 72.31 181 ALA A CA 1
ATOM 1486 C C . ALA A 1 181 ? -60.580 -55.007 65.161 1.00 72.31 181 ALA A C 1
ATOM 1488 O O . ALA A 1 181 ? -61.064 -56.046 65.588 1.00 72.31 181 ALA A O 1
ATOM 1489 N N . GLU A 1 182 ? -60.763 -53.841 65.787 1.00 68.12 182 GLU A N 1
ATOM 1490 C CA . GLU A 1 182 ? -61.560 -53.692 67.015 1.00 68.12 182 GLU A CA 1
ATOM 1491 C C . GLU A 1 182 ? -63.045 -54.012 66.781 1.00 68.12 182 GLU A C 1
ATOM 1493 O O . GLU A 1 182 ? -63.685 -54.623 67.629 1.00 68.12 182 GLU A O 1
ATOM 1498 N N . THR A 1 183 ? -63.589 -53.673 65.607 1.00 63.00 183 THR A N 1
ATOM 1499 C CA . THR A 1 183 ? -64.956 -54.064 65.227 1.00 63.00 183 THR A CA 1
ATOM 1500 C C . THR A 1 183 ? -65.099 -55.530 64.815 1.00 63.00 183 THR A C 1
ATOM 1502 O O . THR A 1 183 ? -66.216 -56.026 64.796 1.00 63.00 183 THR A O 1
ATOM 1505 N N . GLU A 1 184 ? -64.003 -56.214 64.480 1.00 57.97 184 GLU A N 1
ATOM 1506 C CA . GLU A 1 184 ? -63.991 -57.632 64.083 1.00 57.97 184 GLU A CA 1
ATOM 1507 C C . GLU A 1 184 ? -63.846 -58.568 65.303 1.00 57.97 184 GLU A C 1
ATOM 1509 O O . GLU A 1 184 ? -64.281 -59.711 65.258 1.00 57.97 184 GLU A O 1
ATOM 1514 N N . HIS A 1 185 ? -63.315 -58.073 66.430 1.00 54.22 185 HIS A N 1
ATOM 1515 C CA . HIS A 1 185 ? -63.119 -58.844 67.668 1.00 54.22 185 HIS A CA 1
ATOM 1516 C C . HIS A 1 185 ? -64.365 -58.932 68.582 1.00 54.22 185 HIS A C 1
ATOM 1518 O O . HIS A 1 185 ? -64.295 -59.518 69.657 1.00 54.22 185 HIS A O 1
ATOM 1524 N N . LEU A 1 186 ? -65.512 -58.370 68.178 1.00 54.91 186 LEU A N 1
ATOM 1525 C CA . LEU A 1 186 ? -66.773 -58.437 68.940 1.00 54.91 186 LEU A CA 1
ATOM 1526 C C . LEU A 1 186 ? -67.641 -59.676 68.617 1.00 54.91 186 LEU A C 1
ATOM 1528 O O . LEU A 1 186 ? -68.721 -59.797 69.189 1.00 54.91 186 LEU A O 1
ATOM 1532 N N . ASP A 1 187 ? -67.169 -60.593 67.760 1.00 50.09 187 ASP A N 1
ATOM 1533 C CA . ASP A 1 187 ? -67.921 -61.772 67.286 1.00 50.09 187 ASP A CA 1
ATOM 1534 C C . ASP A 1 187 ? -67.321 -63.143 67.701 1.00 50.09 187 ASP A C 1
ATOM 1536 O O . ASP A 1 187 ? -67.656 -64.161 67.094 1.00 50.09 187 ASP A O 1
ATOM 1540 N N . GLU A 1 188 ? -66.476 -63.231 68.741 1.00 51.84 188 GLU A N 1
ATOM 1541 C CA . GLU A 1 188 ? -66.110 -64.537 69.334 1.00 51.84 188 GLU A CA 1
ATOM 1542 C C . GLU A 1 188 ? -66.805 -64.777 70.689 1.00 51.84 188 GLU A C 1
ATOM 1544 O O . GLU A 1 188 ? -66.690 -63.943 71.593 1.00 51.84 188 GLU A O 1
ATOM 1549 N N . PRO A 1 189 ? -67.524 -65.907 70.869 1.00 47.75 189 PRO A N 1
ATOM 1550 C CA . PRO A 1 189 ? -68.121 -66.255 72.148 1.00 47.75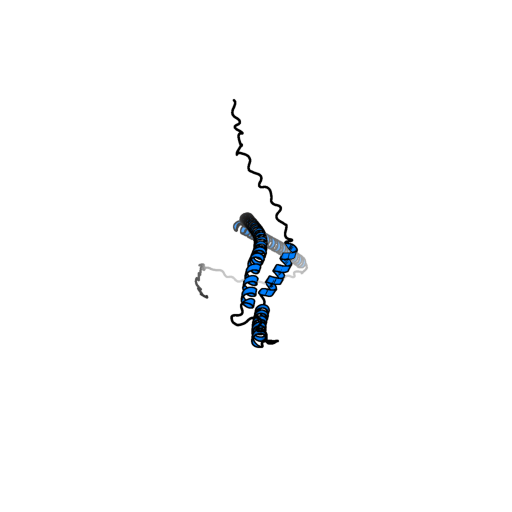 189 PRO A CA 1
ATOM 1551 C C . PRO A 1 189 ? -67.037 -66.801 73.086 1.00 47.75 189 PRO A C 1
ATOM 1553 O O . PRO A 1 189 ? -66.411 -67.820 72.806 1.00 47.75 189 PRO A O 1
ATOM 1556 N N . PHE A 1 190 ? -66.835 -66.105 74.203 1.00 46.09 190 PHE A N 1
ATOM 1557 C CA . PHE A 1 190 ? -66.055 -66.589 75.340 1.00 46.09 190 PHE A CA 1
ATOM 1558 C C . PHE A 1 190 ? -66.720 -67.838 75.936 1.00 46.09 190 PHE A C 1
ATOM 1560 O O . PHE A 1 190 ? -67.897 -67.788 76.295 1.00 46.09 190 PHE A O 1
ATOM 1567 N N . ASP A 1 191 ? -65.949 -68.916 76.067 1.00 45.66 191 ASP A N 1
ATOM 1568 C CA . ASP A 1 191 ? -66.236 -70.039 76.959 1.00 45.66 191 ASP A CA 1
ATOM 1569 C C . ASP A 1 191 ? -65.092 -70.096 77.981 1.00 45.66 191 ASP A C 1
ATOM 1571 O O . ASP A 1 191 ? -63.914 -69.998 77.618 1.00 45.66 191 ASP A O 1
ATOM 1575 N N . ASP A 1 192 ? -65.467 -70.139 79.255 1.00 53.16 192 ASP A N 1
ATOM 1576 C CA . ASP A 1 192 ? -64.573 -70.122 80.410 1.00 53.16 192 ASP A CA 1
ATOM 1577 C C . ASP A 1 192 ? -63.674 -71.369 80.441 1.00 53.16 192 ASP A C 1
ATOM 1579 O O . ASP A 1 192 ? -64.044 -72.409 79.899 1.00 53.16 192 ASP A O 1
ATOM 1583 N N . LEU A 1 193 ? -62.523 -71.284 81.122 1.00 50.78 193 LEU A N 1
ATOM 1584 C CA . LEU A 1 193 ? -62.064 -72.284 82.100 1.00 50.78 193 LEU A CA 1
ATOM 1585 C C . LEU A 1 193 ? -60.736 -71.860 82.754 1.00 50.78 193 LEU A C 1
ATOM 1587 O O . LEU A 1 193 ? -59.805 -71.389 82.100 1.00 50.78 193 LEU A O 1
ATOM 1591 N N . ASP A 1 194 ? -60.713 -72.047 84.071 1.00 47.78 194 ASP A N 1
ATOM 1592 C CA . ASP A 1 194 ? -59.623 -71.837 85.024 1.00 47.78 194 ASP A CA 1
ATOM 1593 C C . ASP A 1 194 ? -58.368 -72.679 84.720 1.00 47.78 194 ASP A C 1
ATOM 1595 O O . ASP A 1 194 ? -58.500 -73.777 84.184 1.00 47.78 194 ASP A O 1
ATOM 1599 N N . ASP A 1 195 ? -57.180 -72.235 85.160 1.00 45.12 195 ASP A N 1
ATOM 1600 C CA . ASP A 1 195 ? -56.303 -73.068 86.011 1.00 45.12 195 ASP A CA 1
ATOM 1601 C C . ASP A 1 195 ? -55.144 -72.262 86.636 1.00 45.12 195 ASP A C 1
ATOM 1603 O O . ASP A 1 195 ? -54.566 -71.354 86.033 1.00 45.12 195 ASP A O 1
ATOM 1607 N N . ASP A 1 196 ? -54.824 -72.644 87.867 1.00 45.91 196 ASP A N 1
ATOM 1608 C CA . ASP A 1 196 ? -53.795 -72.146 88.771 1.00 45.91 196 ASP A CA 1
ATOM 1609 C C . ASP A 1 196 ? -52.360 -72.352 88.256 1.00 45.91 196 ASP A C 1
ATOM 1611 O O . ASP A 1 196 ? -52.035 -73.360 87.632 1.00 45.91 196 ASP A O 1
ATOM 1615 N N . SER A 1 197 ? -51.435 -71.468 88.653 1.00 43.69 197 SER A N 1
ATOM 1616 C CA . SER A 1 197 ? -50.241 -71.857 89.436 1.00 43.69 197 SER A CA 1
ATOM 1617 C C . SER A 1 197 ? -49.295 -70.679 89.705 1.00 43.69 197 SER A C 1
ATOM 1619 O O . SER A 1 197 ? -48.902 -69.911 88.829 1.00 43.69 197 SER A O 1
ATOM 1621 N N . ALA A 1 198 ? -48.928 -70.564 90.980 1.00 45.16 198 ALA A N 1
ATOM 1622 C CA . ALA A 1 198 ? -47.900 -69.686 91.519 1.00 45.16 198 ALA A CA 1
ATOM 1623 C C . ALA A 1 198 ? -46.498 -70.010 90.966 1.00 45.16 198 ALA A C 1
ATOM 1625 O O . ALA A 1 198 ? -46.255 -71.143 90.568 1.00 45.16 198 ALA A O 1
ATOM 1626 N N . LEU A 1 199 ? -45.576 -69.038 91.022 1.00 43.16 199 LEU A N 1
ATOM 1627 C CA . LEU A 1 199 ? -44.263 -69.128 91.691 1.00 43.16 199 LEU A CA 1
ATOM 1628 C C . LEU A 1 199 ? -43.491 -67.793 91.529 1.00 43.16 199 LEU A C 1
ATOM 1630 O O . LEU A 1 199 ? -43.060 -67.414 90.446 1.00 43.16 199 LEU A O 1
ATOM 1634 N N . GLU A 1 200 ? -43.442 -67.048 92.635 1.00 47.47 200 GLU A N 1
ATOM 1635 C CA . GLU A 1 200 ? -42.268 -66.427 93.280 1.00 47.47 200 GLU A CA 1
ATOM 1636 C C . GLU A 1 200 ? -40.949 -66.285 92.483 1.00 47.47 200 GLU A C 1
ATOM 1638 O O . GLU A 1 200 ? -40.414 -67.290 92.039 1.00 47.47 200 GLU A O 1
ATOM 1643 N N . GLU A 1 201 ? -40.386 -65.062 92.387 1.00 43.84 201 GLU A N 1
ATOM 1644 C CA . GLU A 1 201 ? -39.055 -64.673 92.931 1.00 43.84 201 GLU A CA 1
ATOM 1645 C C . GLU A 1 201 ? -38.725 -63.178 92.640 1.00 43.84 201 GLU A C 1
ATOM 1647 O O . GLU A 1 201 ? -39.131 -62.609 91.629 1.00 43.84 201 GLU A O 1
ATOM 1652 N N . ASN A 1 202 ? -37.985 -62.518 93.537 1.00 43.47 202 ASN A N 1
ATOM 1653 C CA . ASN A 1 202 ? -37.510 -61.118 93.489 1.00 43.47 202 ASN A CA 1
ATOM 1654 C C . ASN A 1 202 ? -36.043 -61.100 94.013 1.00 43.47 202 ASN A C 1
ATOM 1656 O O . ASN A 1 202 ? -35.718 -62.005 94.780 1.00 43.47 202 ASN A O 1
ATOM 1660 N N . PRO A 1 203 ? -35.279 -59.980 93.984 1.00 68.69 203 PRO A N 1
ATOM 1661 C CA . PRO A 1 203 ? -34.505 -59.232 92.951 1.00 68.69 203 PRO A CA 1
ATOM 1662 C C . PRO A 1 203 ? -32.957 -59.480 93.125 1.00 68.69 203 PRO A C 1
ATOM 1664 O O . PRO A 1 203 ? -32.651 -60.568 93.605 1.00 68.69 203 PRO A O 1
ATOM 1667 N N . PRO A 1 204 ? -31.929 -58.585 92.912 1.00 65.94 204 PRO A N 1
ATOM 1668 C CA . PRO A 1 204 ? -31.724 -57.259 92.250 1.00 65.94 204 PRO A CA 1
ATOM 1669 C C . PRO A 1 204 ? -30.416 -57.217 91.341 1.00 65.94 204 PRO A C 1
ATOM 1671 O O . PRO A 1 204 ? -30.165 -58.209 90.673 1.00 65.94 204 PRO A O 1
ATOM 1674 N N . PRO A 1 205 ? -29.501 -56.198 91.326 1.00 65.19 205 PRO A N 1
ATOM 1675 C CA . PRO A 1 205 ? -29.450 -54.920 90.562 1.00 65.19 205 PRO A CA 1
ATOM 1676 C C . PRO A 1 205 ? -28.143 -54.657 89.714 1.00 65.19 205 PRO A C 1
ATOM 1678 O O . PRO A 1 205 ? -27.232 -55.473 89.708 1.00 65.19 205 PRO A O 1
ATOM 1681 N N . PHE A 1 206 ? -28.008 -53.438 89.129 1.00 51.47 206 PHE A N 1
ATOM 1682 C CA . PHE A 1 206 ? -26.807 -52.785 88.498 1.00 51.47 206 PHE A CA 1
ATOM 1683 C C . PHE A 1 206 ? -26.351 -53.312 87.106 1.00 51.47 206 PHE A C 1
ATOM 1685 O O . PHE A 1 206 ? -26.589 -54.462 86.784 1.00 51.47 206 PHE A O 1
ATOM 1692 N N . ASP A 1 207 ? -25.773 -52.541 86.165 1.00 51.62 207 ASP A N 1
ATOM 1693 C CA . ASP A 1 207 ? -24.701 -51.528 86.247 1.00 51.62 207 ASP A CA 1
ATOM 1694 C C . ASP A 1 207 ? -24.743 -50.476 85.100 1.00 51.62 207 ASP A C 1
ATOM 1696 O O . ASP A 1 207 ? -25.308 -50.684 84.026 1.00 51.62 207 ASP A O 1
ATOM 1700 N N . ARG A 1 208 ? -24.118 -49.326 85.381 1.00 55.91 208 ARG A N 1
ATOM 1701 C CA . ARG A 1 208 ? -23.686 -48.234 84.500 1.00 55.91 208 ARG A CA 1
ATOM 1702 C C . ARG A 1 208 ? -22.619 -48.699 83.490 1.00 55.91 208 ARG A C 1
ATOM 1704 O O . ARG A 1 208 ? -21.998 -49.733 83.657 1.00 55.91 208 ARG A O 1
ATOM 1711 N N . SER A 1 209 ? -22.288 -47.781 82.572 1.00 46.59 209 SER A N 1
ATOM 1712 C CA . SER A 1 209 ? -20.981 -47.590 81.904 1.00 46.59 209 SER A CA 1
ATOM 1713 C C . SER A 1 209 ? -20.974 -47.843 80.396 1.00 46.59 209 SER A C 1
ATOM 1715 O O . SER A 1 209 ? -21.326 -48.911 79.913 1.00 46.59 209 SER A O 1
ATOM 1717 N N . GLY A 1 210 ? -20.518 -46.832 79.651 1.00 46.25 210 GLY A N 1
ATOM 1718 C CA . GLY A 1 210 ? -20.307 -46.916 78.207 1.00 46.25 210 GLY A CA 1
ATOM 1719 C C . GLY A 1 210 ? -20.140 -45.565 77.517 1.00 46.25 210 GLY A C 1
ATOM 1720 O O . GLY A 1 210 ? -20.751 -45.315 76.486 1.00 46.25 210 GLY A O 1
ATOM 1721 N N . SER A 1 211 ? -19.339 -44.673 78.103 1.00 55.31 211 SER A N 1
ATOM 1722 C CA . SER A 1 211 ? -18.753 -43.526 77.400 1.00 55.31 211 SER A CA 1
ATOM 1723 C C . SER A 1 211 ? -17.991 -44.005 76.159 1.00 55.31 211 SER A C 1
ATOM 1725 O O . SER A 1 211 ? -17.238 -44.969 76.268 1.00 55.31 211 SER A O 1
ATOM 1727 N N . THR A 1 212 ? -18.132 -43.326 75.015 1.00 50.91 212 THR A N 1
ATOM 1728 C CA . THR A 1 212 ? -16.991 -42.748 74.266 1.00 50.91 212 THR A CA 1
ATOM 1729 C C . THR A 1 212 ? -17.433 -42.062 72.964 1.00 50.91 212 THR A C 1
ATOM 1731 O O . THR A 1 212 ? -17.912 -42.677 72.018 1.00 50.91 212 THR A O 1
ATOM 1734 N N . ARG A 1 213 ? -17.187 -40.751 72.894 1.00 52.81 213 ARG A N 1
ATOM 1735 C CA . ARG A 1 213 ? -16.704 -40.064 71.681 1.00 52.81 213 ARG A CA 1
ATOM 1736 C C . ARG A 1 213 ? -15.186 -39.903 71.876 1.00 52.81 213 ARG A C 1
ATOM 1738 O O . ARG A 1 213 ? -14.788 -39.722 73.029 1.00 52.81 213 ARG A O 1
ATOM 1745 N N . PRO A 1 214 ? -14.341 -39.937 70.828 1.00 56.59 214 PRO A N 1
ATOM 1746 C CA . PRO A 1 214 ? -14.032 -38.680 70.135 1.00 56.59 214 PRO A CA 1
ATOM 1747 C C . PRO A 1 214 ? -13.718 -38.791 68.618 1.00 56.59 214 PRO A C 1
ATOM 1749 O O . PRO A 1 214 ? -13.499 -39.857 68.058 1.00 56.59 214 PRO A O 1
ATOM 1752 N N . THR A 1 215 ? -13.724 -37.612 67.990 1.00 54.72 215 THR A N 1
ATOM 1753 C CA . THR A 1 215 ? -13.193 -37.129 66.686 1.00 54.72 215 THR A CA 1
ATOM 1754 C C . THR A 1 215 ? -11.699 -37.458 66.419 1.00 54.72 215 THR A C 1
ATOM 1756 O O . THR A 1 215 ? -11.062 -38.000 67.315 1.00 54.72 215 THR A O 1
ATOM 1759 N N . PRO A 1 216 ? -11.010 -36.884 65.400 1.00 62.31 216 PRO A N 1
ATOM 1760 C CA . PRO A 1 216 ? -11.203 -36.801 63.937 1.00 62.31 216 PRO A CA 1
ATOM 1761 C C . PRO A 1 216 ? -9.969 -37.384 63.178 1.00 62.31 216 PRO A C 1
ATOM 1763 O O . PRO A 1 216 ? -8.931 -37.629 63.790 1.00 62.31 216 PRO A O 1
ATOM 1766 N N . ARG A 1 217 ? -9.995 -37.537 61.841 1.00 50.81 217 ARG A N 1
ATOM 1767 C CA . ARG A 1 217 ? -8.744 -37.719 61.070 1.00 50.81 217 ARG A CA 1
ATOM 1768 C C . ARG A 1 217 ? -8.704 -36.859 59.810 1.00 50.81 217 ARG A C 1
ATOM 1770 O O . ARG A 1 217 ? -9.539 -36.968 58.920 1.00 50.81 217 ARG A O 1
ATOM 1777 N N . HIS A 1 218 ? -7.709 -35.987 59.830 1.00 55.41 218 HIS A N 1
ATOM 1778 C CA . HIS A 1 218 ? -7.166 -35.181 58.755 1.00 55.41 218 HIS A CA 1
ATOM 1779 C C . HIS A 1 218 ? -6.168 -36.066 57.992 1.00 55.41 218 HIS A C 1
ATOM 1781 O O . HIS A 1 218 ? -5.319 -36.670 58.642 1.00 55.41 218 HIS A O 1
ATOM 1787 N N . ASP A 1 219 ? -6.238 -36.110 56.663 1.00 60.25 219 ASP A N 1
ATOM 1788 C CA . ASP A 1 219 ? -5.096 -36.476 55.814 1.00 60.25 219 ASP A CA 1
ATOM 1789 C C . ASP A 1 219 ? -4.860 -35.316 54.839 1.00 60.25 219 ASP A C 1
ATOM 1791 O O . ASP A 1 219 ? -5.784 -34.923 54.120 1.00 60.25 219 ASP A O 1
ATOM 1795 N N . PRO A 1 220 ? -3.673 -34.694 54.855 1.00 61.12 220 PRO A N 1
ATOM 1796 C CA . PRO A 1 220 ? -3.170 -33.907 53.751 1.00 61.12 220 PRO A CA 1
ATOM 1797 C C . PRO A 1 220 ? -2.299 -34.778 52.832 1.00 61.12 220 PRO A C 1
ATOM 1799 O O . PRO A 1 220 ? -1.784 -35.817 53.230 1.00 61.12 220 PRO A O 1
ATOM 1802 N N . ASP A 1 221 ? -2.066 -34.240 51.639 1.00 48.78 221 ASP A N 1
ATOM 1803 C CA . ASP A 1 221 ? -0.995 -34.596 50.708 1.00 48.78 221 ASP A CA 1
ATOM 1804 C C . ASP A 1 221 ? -1.304 -35.696 49.680 1.00 48.78 221 ASP A C 1
ATOM 1806 O O . ASP A 1 221 ? -1.282 -36.890 49.954 1.00 48.78 221 ASP A O 1
ATOM 1810 N N . GLN A 1 222 ? -1.524 -35.252 48.442 1.00 55.03 222 GLN A N 1
ATOM 1811 C CA . GLN A 1 222 ? -0.827 -35.815 47.291 1.00 55.03 222 GLN A CA 1
ATOM 1812 C C . GLN A 1 222 ? -0.563 -34.687 46.292 1.00 55.03 222 GLN A C 1
ATOM 1814 O O . GLN A 1 222 ? -1.395 -34.320 45.462 1.00 55.03 222 GLN A O 1
ATOM 1819 N N . SER A 1 223 ? 0.635 -34.125 46.408 1.00 53.03 223 SER A N 1
ATOM 1820 C CA . SER A 1 223 ? 1.348 -33.522 45.291 1.00 53.03 223 SER A CA 1
ATOM 1821 C C . SER A 1 223 ? 1.589 -34.545 44.163 1.00 53.03 223 SER A C 1
ATOM 1823 O O . SER A 1 223 ? 2.077 -35.651 44.37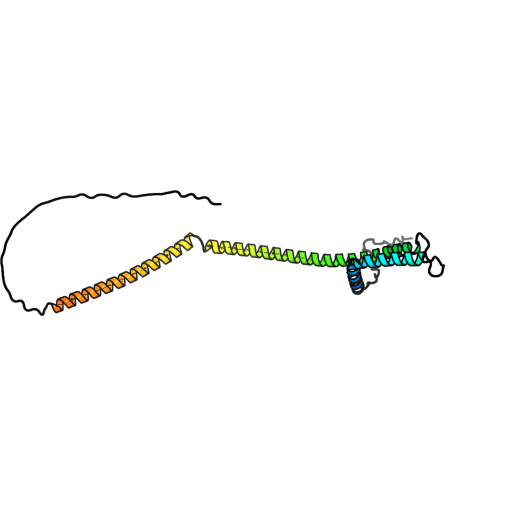9 1.00 53.03 223 SER A O 1
ATOM 1825 N N . SER A 1 224 ? 1.260 -34.162 42.930 1.00 55.03 224 SER A N 1
ATOM 1826 C CA . SER A 1 224 ? 1.830 -34.697 41.682 1.00 55.03 224 SER A CA 1
ATOM 1827 C C . SER A 1 224 ? 1.479 -33.677 40.592 1.00 55.03 224 SER A C 1
ATOM 1829 O O . SER A 1 224 ? 0.316 -33.521 40.245 1.00 55.03 224 SER A O 1
ATOM 1831 N N . SER A 1 225 ? 2.350 -32.726 40.249 1.00 54.19 225 SER A N 1
ATOM 1832 C CA . SER A 1 225 ? 3.536 -32.886 39.397 1.00 54.19 225 SER A CA 1
ATOM 1833 C C . SER A 1 225 ? 3.218 -33.576 38.069 1.00 54.19 225 SER A C 1
ATOM 1835 O O . SER A 1 225 ? 3.104 -34.798 38.025 1.00 54.19 225 SER A O 1
ATOM 1837 N N . ARG A 1 226 ? 3.064 -32.758 37.017 1.00 59.56 226 ARG A N 1
ATOM 1838 C CA . ARG A 1 226 ? 3.154 -33.023 35.561 1.00 59.56 226 ARG A CA 1
ATOM 1839 C C . ARG A 1 226 ? 2.391 -31.885 34.874 1.00 59.56 226 ARG A C 1
ATOM 1841 O O . ARG A 1 226 ? 1.226 -31.691 35.188 1.00 59.56 226 ARG A O 1
ATOM 1848 N N . GLY A 1 227 ? 2.929 -31.090 33.966 1.00 52.59 227 GLY A N 1
ATOM 1849 C CA . GLY A 1 227 ? 4.214 -30.981 33.284 1.00 52.59 227 GLY A CA 1
ATOM 1850 C C . GLY A 1 227 ? 4.077 -29.802 32.321 1.00 52.59 227 GLY A C 1
ATOM 1851 O O . GLY A 1 227 ? 2.915 -29.441 32.020 1.00 52.59 227 GLY A O 1
#

InterPro domains:
  IPR010406 Protein of unknown function DUF1003 [PF06210] (40-142)
  IPR010406 Protein of unknown function DUF1003 [PTHR41386] (18-164)

Radius of gyration: 57.76 Å; chains: 1; bounding box: 99×144×144 Å
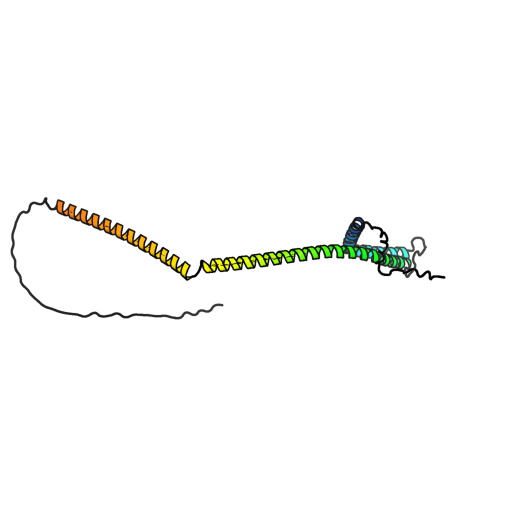
Sequence (227 aa):
MADLRRDVRLDQPRVSRRVPVPKIDSETFGRFAEVFARFMGTPRFIAYMTIFVVVWIGLNIAGIYGLRWDPYPFILLNLFFSTQASYAAPLILLAQNRQADRDRVTMEEDRRRAAMQKADTEYLAREIASLRIALGEVATRDFVRSELVRLVEELDEAAARRQKSERKELRREARRAIRKAETEHLDEPFDDLDDDSALEENPPPFDRSGSTRPTPRHDPDQSSSRG

Organism: NCBI:txid556532

Foldseek 3Di:
DDDPDDPPPPPDDPPPPPDPDPPDPLPVLQVVLVVVVVLVPDPVNVVVVVVVVVVVVVCQVVCVVVDNPADPVRVVVVVVVVVVVVVVVVSVVSNVVVVVVVVVVVVVVVVVVVVVVVVVVVVVVVVVVVVCVVCCVCPPVVNVVVVVVVVVVVVVVVVVVVVVVVVVVVVVVVVVVVVVVVVVVPPDDDDDDDDDDDDDDDDDDDDDDDDDDDDDDDDDDDDDDDD